Protein AF-A0A660Z9I0-F1 (afdb_monomer)

Sequence (199 aa):
SVSKTKQRVAAELTAILAFSALKNNDKVGLILFTDKIEKFVPPRKGNKHVLRIIREVLSFQPEGNATDIGSALEFMNGAIKKKSIAFLLSDFMDDGFEKILRIVGKKHDLIGLVLDDRRESEIPKMGLIKLSDAETNQERWVDTSSRKVQKALQKRREEMIGKRKSLFITSRLDSIYVRTGENYITPLVNFFRMREKRW

Mean predicted aligned error: 5.28 Å

Radius of gyration: 18.05 Å; Cα contacts (8 Å, |Δi|>4): 258; chains: 1; bounding box: 38×39×50 Å

pLDDT: mean 90.08, std 9.49, range [32.94, 98.44]

Secondary structure (DSSP, 8-state):
--PPPHHHHHHHHHHHHHHHHHHTT--EEEEEESSSEEEEEEEE-SHHHHHHHHHHHHT---S--S--HHHHHHHHHHH--S--EEEEEE----SSTHHHHHHHHHHSEEEEEEEE-HHHHS----SEEEEEPTTT--EEEEETT-HHHHHHHHHHHHHHHHHHHHHHHHTT-EEEEEETTS-SHHHHHHHHHHHHTT-

Foldseek 3Di:
DPFQDLLNVVLVVLLVVLVVCQVVQWWDWDFDDFPHTPDTGDTDGDDVSSVVVSVCSVPDDDPAQHHDPQNSLVVCVVRPPAAEEEEDRDLPPDDDNLVSLLVSVVRYLYEYEHEAEVCLVQVDQPAWDWDADRRPRDIDTDGSVDPVSRVVSNVVVVVVVVVVVCSCVVSVHHYFYDYTPDPSVVSVVVSVVVVVVVD

Solvent-accessible surface area (backbone atoms only — not comparable to full-atom values): 11470 Å² total; per-residue (Å²): 132,86,73,59,48,69,67,56,51,50,41,54,52,52,42,54,53,45,52,54,38,50,76,71,68,37,66,51,60,50,77,42,68,28,60,47,82,75,42,80,44,76,67,42,60,58,70,71,51,47,53,47,54,46,48,55,54,72,67,61,71,80,89,55,57,45,66,32,66,39,62,50,47,50,49,45,57,68,73,50,79,66,74,45,79,42,79,50,78,41,68,73,85,65,80,86,26,67,66,53,51,38,54,46,37,73,62,24,56,38,31,40,37,36,48,43,52,60,68,79,70,55,72,65,71,72,37,78,40,79,45,63,40,80,57,77,67,49,74,44,82,43,52,40,57,39,69,67,50,49,52,50,55,52,51,54,48,54,51,51,54,48,51,52,53,49,49,31,59,78,45,73,37,55,70,44,74,34,48,52,85,55,78,55,60,60,53,52,53,52,50,54,56,56,51,63,73,75,107

Structure (mmCIF, N/CA/C/O backbone):
data_AF-A0A660Z9I0-F1
#
_entry.id   AF-A0A660Z9I0-F1
#
loop_
_atom_site.group_PDB
_atom_site.id
_atom_site.type_symbol
_atom_site.label_atom_id
_atom_site.label_alt_id
_atom_site.label_comp_id
_atom_site.label_asym_id
_atom_site.label_entity_id
_atom_site.label_seq_id
_atom_site.pdbx_PDB_ins_code
_atom_site.Cartn_x
_atom_site.Cartn_y
_atom_site.Cartn_z
_atom_site.occupancy
_atom_site.B_iso_or_equiv
_atom_site.auth_seq_id
_atom_site.auth_comp_id
_atom_site.auth_asym_id
_atom_site.auth_atom_id
_atom_site.pdbx_PDB_model_num
ATOM 1 N N . SER A 1 1 ? 8.856 -24.167 -7.930 1.00 32.94 1 SER A N 1
ATOM 2 C CA . SER A 1 1 ? 8.691 -23.354 -6.709 1.00 32.94 1 SER A CA 1
ATOM 3 C C . SER A 1 1 ? 7.907 -22.101 -7.037 1.00 32.94 1 SER A C 1
ATOM 5 O O . SER A 1 1 ? 8.424 -21.226 -7.718 1.00 32.94 1 SER A O 1
ATOM 7 N N . VAL A 1 2 ? 6.628 -22.055 -6.662 1.00 34.69 2 VAL A N 1
ATOM 8 C C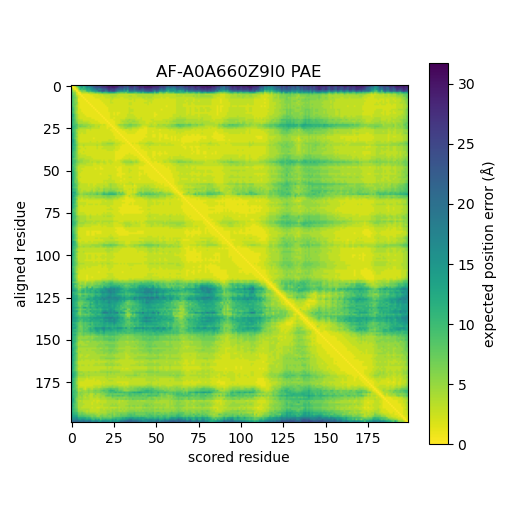A . VAL A 1 2 ? 5.728 -20.947 -7.011 1.00 34.69 2 VAL A CA 1
ATOM 9 C C . VAL A 1 2 ? 6.129 -19.727 -6.183 1.00 34.69 2 VAL A C 1
ATOM 11 O O . VAL A 1 2 ? 5.820 -19.649 -4.996 1.00 34.69 2 VAL A O 1
ATOM 14 N N . SER A 1 3 ? 6.888 -18.817 -6.795 1.00 45.03 3 SER A N 1
ATOM 15 C CA . SER A 1 3 ? 7.200 -17.501 -6.233 1.00 45.03 3 SER A CA 1
ATOM 16 C C . SER A 1 3 ? 5.920 -16.856 -5.692 1.00 45.03 3 SER A C 1
ATOM 18 O O . SER A 1 3 ? 4.921 -16.783 -6.412 1.00 45.03 3 SER A O 1
ATOM 20 N N . LYS A 1 4 ? 5.923 -16.418 -4.425 1.00 58.16 4 LYS A N 1
ATOM 21 C CA . LYS A 1 4 ? 4.766 -15.737 -3.827 1.00 58.16 4 LYS A CA 1
ATOM 22 C C . LYS A 1 4 ? 4.487 -14.458 -4.624 1.00 58.16 4 LYS A C 1
ATOM 24 O O . LYS A 1 4 ? 5.360 -13.602 -4.729 1.00 58.16 4 LYS A O 1
ATOM 29 N N . THR A 1 5 ? 3.286 -14.337 -5.184 1.00 81.69 5 THR A N 1
ATOM 30 C CA . THR A 1 5 ? 2.830 -13.119 -5.870 1.00 81.69 5 THR A CA 1
ATOM 31 C C . THR A 1 5 ? 2.739 -11.950 -4.884 1.00 81.69 5 THR A C 1
ATOM 33 O O . THR A 1 5 ? 2.547 -12.168 -3.682 1.00 81.69 5 THR A O 1
ATOM 36 N N . LYS A 1 6 ? 2.834 -10.704 -5.377 1.00 86.62 6 LYS A N 1
ATOM 37 C CA . LYS A 1 6 ? 2.634 -9.490 -4.560 1.00 86.62 6 LYS A CA 1
ATOM 38 C C . LYS A 1 6 ? 1.327 -9.548 -3.759 1.00 86.62 6 LYS A C 1
ATOM 40 O O . LYS A 1 6 ? 1.339 -9.267 -2.567 1.00 86.62 6 LYS A O 1
ATOM 45 N N . GLN A 1 7 ? 0.244 -10.035 -4.369 1.00 86.50 7 GLN A N 1
ATOM 46 C CA . GLN A 1 7 ? -1.049 -10.258 -3.708 1.00 86.50 7 GLN A CA 1
ATOM 47 C C . GLN A 1 7 ? -0.959 -11.210 -2.507 1.00 86.50 7 GLN A C 1
ATOM 49 O O . GLN A 1 7 ? -1.496 -10.917 -1.442 1.00 86.50 7 GLN A O 1
ATOM 54 N N . ARG A 1 8 ? -0.246 -12.337 -2.637 1.00 87.62 8 ARG A N 1
ATOM 55 C CA . ARG A 1 8 ? -0.084 -13.286 -1.527 1.00 87.62 8 ARG A CA 1
ATOM 56 C C . ARG A 1 8 ? 0.718 -12.679 -0.378 1.00 87.62 8 ARG A C 1
ATOM 58 O O . ARG A 1 8 ? 0.348 -12.863 0.778 1.00 87.62 8 ARG A O 1
ATOM 65 N N . VAL A 1 9 ? 1.789 -11.947 -0.690 1.00 90.62 9 VAL A N 1
ATOM 66 C CA . VAL A 1 9 ? 2.582 -11.246 0.331 1.00 90.62 9 VAL A CA 1
ATOM 67 C C . VAL A 1 9 ? 1.748 -10.155 1.007 1.00 90.62 9 VAL A C 1
ATOM 69 O O . VAL A 1 9 ? 1.767 -10.056 2.231 1.00 90.62 9 VAL A O 1
ATOM 72 N N . ALA A 1 10 ? 0.953 -9.399 0.244 1.00 92.00 10 ALA A N 1
ATOM 73 C CA . ALA A 1 10 ? 0.015 -8.423 0.786 1.00 92.00 10 ALA A CA 1
ATOM 74 C C . ALA A 1 10 ? -0.981 -9.077 1.755 1.00 92.00 10 ALA A C 1
ATOM 76 O O . ALA A 1 10 ? -1.139 -8.599 2.874 1.00 92.00 10 ALA A O 1
ATOM 77 N N . ALA A 1 11 ? -1.576 -10.214 1.379 1.00 91.94 11 ALA A N 1
ATOM 78 C CA . ALA A 1 11 ? -2.510 -10.948 2.229 1.00 91.94 11 ALA A CA 1
ATOM 79 C C . ALA A 1 11 ? -1.879 -11.419 3.548 1.00 91.94 11 ALA A C 1
ATOM 81 O O . ALA A 1 11 ? -2.474 -11.269 4.617 1.00 91.94 11 ALA A O 1
ATOM 82 N N . GLU A 1 12 ? -0.659 -11.953 3.487 1.00 92.12 12 GLU A N 1
ATOM 83 C CA . GLU A 1 12 ? 0.090 -12.388 4.669 1.00 92.12 12 GLU A CA 1
ATOM 84 C C . GLU A 1 12 ? 0.412 -11.200 5.594 1.00 92.12 12 GLU A C 1
ATOM 86 O O . GLU A 1 12 ? 0.207 -11.285 6.806 1.00 92.12 12 GLU A O 1
ATOM 91 N N . LEU A 1 13 ? 0.842 -10.066 5.034 1.00 94.00 13 LEU A N 1
ATOM 92 C CA . LEU A 1 13 ? 1.101 -8.836 5.788 1.00 94.00 13 LEU A CA 1
ATOM 93 C C . LEU A 1 13 ? -0.171 -8.263 6.419 1.00 94.00 13 LEU A C 1
ATOM 95 O O . LEU A 1 13 ? -0.159 -7.914 7.600 1.00 94.00 13 LEU A O 1
ATOM 99 N N . THR A 1 14 ? -1.280 -8.212 5.677 1.00 94.56 14 THR A N 1
ATOM 100 C CA . THR A 1 14 ? -2.576 -7.782 6.211 1.00 94.56 14 THR A CA 1
ATOM 101 C C . THR A 1 14 ? -3.016 -8.672 7.367 1.00 94.56 14 THR A C 1
ATOM 103 O O . THR A 1 14 ? -3.469 -8.152 8.385 1.00 94.56 14 THR A O 1
ATOM 106 N N . ALA A 1 15 ? -2.836 -9.993 7.265 1.00 93.88 15 ALA A N 1
ATOM 107 C CA . ALA A 1 15 ? -3.150 -10.911 8.356 1.00 93.88 15 ALA A CA 1
ATOM 108 C C . ALA A 1 15 ? -2.301 -10.622 9.604 1.00 93.88 15 ALA A C 1
ATOM 110 O O . ALA A 1 15 ? -2.851 -10.513 10.699 1.00 93.88 15 ALA A O 1
ATOM 111 N N . ILE A 1 16 ? -0.987 -10.427 9.450 1.00 93.12 16 ILE A N 1
ATOM 112 C CA . ILE A 1 16 ? -0.086 -10.094 10.567 1.00 93.12 16 ILE A CA 1
ATOM 113 C C . ILE A 1 16 ? -0.521 -8.796 11.257 1.00 93.12 16 ILE A C 1
ATOM 115 O O . ILE A 1 16 ? -0.639 -8.754 12.483 1.00 93.12 16 ILE A O 1
ATOM 119 N N . LEU A 1 17 ? -0.800 -7.748 10.480 1.00 94.25 17 LEU A N 1
ATOM 120 C CA . LEU A 1 17 ? -1.241 -6.456 11.005 1.00 94.25 17 LEU A CA 1
ATOM 121 C C . LEU A 1 17 ? -2.598 -6.563 11.713 1.00 94.25 17 LEU A C 1
ATOM 123 O O . LEU A 1 17 ? -2.765 -6.043 12.817 1.00 94.25 17 LEU A O 1
ATOM 127 N N . ALA A 1 18 ? -3.553 -7.279 11.117 1.00 94.19 18 ALA A N 1
ATOM 128 C CA . ALA A 1 18 ? -4.884 -7.455 11.686 1.00 94.19 18 ALA A CA 1
ATOM 129 C C . ALA A 1 18 ? -4.855 -8.275 12.988 1.00 94.19 18 ALA A C 1
ATOM 131 O O . ALA A 1 18 ? -5.541 -7.918 13.946 1.00 94.19 18 ALA A O 1
ATOM 132 N N . PHE A 1 19 ? -4.038 -9.331 13.063 1.00 92.69 19 PHE A N 1
ATOM 133 C CA . PHE A 1 19 ? -3.847 -10.100 14.297 1.00 92.69 19 PHE A CA 1
ATOM 134 C C . PHE A 1 19 ? -3.096 -9.311 15.376 1.00 92.69 19 PHE A C 1
ATOM 136 O O . PHE A 1 19 ? -3.428 -9.435 16.554 1.00 92.69 19 PHE A O 1
ATOM 143 N N . SER A 1 20 ? -2.130 -8.470 14.998 1.00 91.19 20 SER A N 1
ATOM 144 C CA . SER A 1 20 ? -1.452 -7.570 15.940 1.00 91.19 20 SER A CA 1
ATOM 145 C C . SER A 1 20 ? -2.446 -6.604 16.594 1.00 91.19 20 SER A C 1
ATOM 147 O O . SER A 1 20 ? -2.531 -6.521 17.818 1.00 91.19 20 SER A O 1
ATOM 149 N N . ALA A 1 21 ? -3.293 -5.965 15.783 1.00 91.19 21 ALA A N 1
ATOM 150 C CA . ALA A 1 21 ? -4.361 -5.099 16.273 1.00 91.19 21 ALA A CA 1
ATOM 151 C C . ALA A 1 21 ? -5.388 -5.863 17.134 1.00 91.19 21 ALA A C 1
ATOM 153 O O . ALA A 1 21 ? -5.867 -5.349 18.145 1.00 91.19 21 ALA A O 1
ATOM 154 N N . LEU A 1 22 ? -5.691 -7.120 16.788 1.00 91.56 22 LEU A N 1
ATOM 155 C CA . LEU A 1 22 ? -6.573 -7.970 17.588 1.00 91.56 22 LEU A CA 1
ATOM 156 C C . LEU A 1 22 ? -6.027 -8.222 18.995 1.00 91.56 22 LEU A C 1
ATOM 158 O O . LEU A 1 22 ? -6.792 -8.171 19.957 1.00 91.56 22 LEU A O 1
ATOM 162 N N . LYS A 1 23 ? -4.715 -8.464 19.118 1.00 90.56 23 LYS A N 1
ATOM 163 C CA . LYS A 1 23 ? -4.042 -8.688 20.406 1.00 90.56 23 LYS A CA 1
ATOM 164 C C . LYS A 1 23 ? -4.202 -7.490 21.348 1.00 90.56 23 LYS A C 1
ATOM 166 O O . LYS A 1 23 ? -4.355 -7.684 22.548 1.00 90.56 23 LYS A O 1
ATOM 171 N N . ASN A 1 24 ? -4.246 -6.280 20.791 1.00 88.56 24 ASN A N 1
ATOM 172 C CA . ASN A 1 24 ? -4.478 -5.037 21.530 1.00 88.56 24 ASN A CA 1
ATOM 173 C C . ASN A 1 24 ? -5.968 -4.658 21.641 1.00 88.56 24 ASN A C 1
ATOM 175 O O . ASN A 1 24 ? -6.307 -3.607 22.180 1.00 88.56 24 ASN A O 1
ATOM 179 N N . ASN A 1 25 ? -6.881 -5.511 21.158 1.00 89.56 25 ASN A N 1
ATOM 180 C CA . ASN A 1 25 ? -8.323 -5.263 21.111 1.00 89.56 25 ASN A CA 1
ATOM 181 C C . ASN A 1 25 ? -8.700 -3.960 20.364 1.00 89.56 25 ASN A C 1
ATOM 183 O O . ASN A 1 25 ? -9.657 -3.259 20.731 1.00 89.56 25 ASN A O 1
ATOM 187 N N . ASP A 1 26 ? -7.954 -3.646 19.304 1.00 93.75 26 ASP A N 1
ATOM 188 C CA . ASP A 1 26 ? -8.172 -2.487 18.441 1.00 93.75 26 ASP A CA 1
ATOM 189 C C . ASP A 1 26 ? -9.272 -2.732 17.400 1.00 93.75 26 ASP A C 1
ATOM 191 O O . ASP A 1 26 ? -9.660 -3.861 17.084 1.00 93.75 26 ASP A O 1
ATOM 195 N N . LYS A 1 27 ? -9.814 -1.636 16.852 1.00 95.81 27 LYS A N 1
ATOM 196 C CA . LYS A 1 27 ? -10.720 -1.705 15.698 1.00 95.81 27 LYS A CA 1
ATOM 197 C C . LYS A 1 27 ? -9.897 -1.852 14.423 1.00 95.81 27 LYS A C 1
ATOM 199 O O . LYS A 1 27 ? -9.032 -1.022 14.166 1.00 95.81 27 LYS A O 1
ATOM 204 N N . VAL A 1 28 ? -10.241 -2.828 13.589 1.00 96.75 28 VAL A N 1
ATOM 205 C CA . VAL A 1 28 ? -9.568 -3.074 12.305 1.00 96.75 28 VAL A CA 1
ATOM 206 C C . VAL A 1 28 ? -10.569 -2.922 11.170 1.00 96.75 28 VAL A C 1
ATOM 208 O O . VAL A 1 28 ? -11.695 -3.412 11.268 1.00 96.75 28 VAL A O 1
ATOM 211 N N . GLY A 1 29 ? -10.179 -2.217 10.112 1.00 96.88 29 GLY A N 1
ATOM 212 C CA . GLY A 1 29 ? -10.932 -2.091 8.864 1.00 96.88 29 GLY A CA 1
ATOM 213 C C . GLY A 1 29 ? -10.059 -2.454 7.664 1.00 96.88 29 GLY A C 1
ATOM 214 O O . GLY A 1 29 ? -8.861 -2.680 7.820 1.00 96.88 29 GLY A O 1
ATOM 215 N N . LEU A 1 30 ? -10.664 -2.507 6.481 1.00 97.69 30 LEU A N 1
ATOM 216 C CA . LEU A 1 30 ? -9.995 -2.836 5.222 1.00 97.69 30 LEU A CA 1
ATOM 217 C C . LEU A 1 30 ? -10.596 -2.005 4.086 1.00 97.69 30 LEU A C 1
ATOM 219 O O . LEU A 1 30 ? -11.817 -1.867 4.009 1.00 97.69 30 LEU A O 1
ATOM 223 N N . ILE A 1 31 ? -9.741 -1.498 3.203 1.00 98.06 31 ILE A N 1
ATOM 224 C CA . ILE A 1 31 ? -10.122 -0.964 1.893 1.00 98.06 31 ILE A CA 1
ATOM 225 C C . ILE A 1 31 ? -9.325 -1.762 0.861 1.00 98.06 31 ILE A C 1
ATOM 227 O O . ILE A 1 31 ? -8.103 -1.835 0.969 1.00 98.06 31 ILE A O 1
ATOM 231 N N . LEU A 1 32 ? -10.018 -2.384 -0.090 1.00 97.31 32 LEU A N 1
ATOM 232 C CA . LEU A 1 32 ? -9.423 -2.988 -1.282 1.00 97.31 32 LEU A CA 1
ATOM 233 C C . LEU A 1 32 ? -9.727 -2.077 -2.465 1.00 97.31 32 LEU A C 1
ATOM 235 O O . LEU A 1 32 ? -10.841 -1.551 -2.556 1.00 97.31 32 LEU A O 1
ATOM 239 N N . PHE A 1 33 ? -8.745 -1.881 -3.337 1.00 97.00 33 PHE A N 1
ATOM 240 C CA . PHE A 1 33 ? -8.859 -0.962 -4.459 1.00 97.00 33 PHE A CA 1
ATOM 241 C C . PHE A 1 33 ? -8.027 -1.420 -5.660 1.00 97.00 33 PHE A C 1
ATOM 243 O O . PHE A 1 33 ? -7.065 -2.176 -5.509 1.00 97.00 33 PHE A O 1
ATOM 250 N N . THR A 1 34 ? -8.442 -0.931 -6.820 1.00 95.19 34 THR A N 1
ATOM 251 C CA . THR A 1 34 ? -7.800 -0.992 -8.141 1.00 95.19 34 THR A CA 1
ATOM 252 C C . THR A 1 34 ? -7.822 0.441 -8.687 1.00 95.19 34 THR A C 1
ATOM 254 O O . THR A 1 34 ? -7.377 1.348 -7.988 1.00 95.19 34 THR A O 1
ATOM 257 N N . ASP A 1 35 ? -8.419 0.689 -9.848 1.00 94.12 35 ASP A N 1
ATOM 258 C CA . ASP A 1 35 ? -8.865 1.998 -10.332 1.00 94.12 35 ASP A CA 1
ATOM 259 C C . ASP A 1 35 ? -10.185 2.455 -9.682 1.00 94.12 35 ASP A C 1
ATOM 261 O O . ASP A 1 35 ? -10.659 3.569 -9.894 1.00 94.12 35 ASP A O 1
ATOM 265 N N . LYS A 1 36 ? -10.782 1.602 -8.842 1.00 95.44 36 LYS A N 1
ATOM 266 C CA . LYS A 1 36 ? -11.983 1.895 -8.051 1.00 95.44 36 LYS A CA 1
ATOM 267 C C . LYS A 1 36 ? -11.895 1.307 -6.645 1.00 95.44 36 LYS A C 1
ATOM 269 O O . LYS A 1 36 ? -11.026 0.494 -6.333 1.00 95.44 36 LYS A O 1
ATOM 274 N N . ILE A 1 37 ? -12.842 1.679 -5.782 1.00 97.69 37 ILE A N 1
ATOM 275 C CA . ILE A 1 37 ? -13.038 0.993 -4.499 1.00 97.69 37 ILE A CA 1
ATOM 276 C C . ILE A 1 37 ? -13.728 -0.345 -4.746 1.00 97.69 37 ILE A C 1
ATOM 278 O O . ILE A 1 37 ? -14.916 -0.396 -5.049 1.00 97.69 37 ILE A O 1
ATOM 282 N N . GLU A 1 38 ? -12.979 -1.421 -4.553 1.00 96.94 38 GLU A N 1
ATOM 283 C CA . GLU A 1 38 ? -13.444 -2.795 -4.752 1.00 96.94 38 GLU A CA 1
ATOM 284 C C . GLU A 1 38 ? -14.191 -3.307 -3.520 1.00 96.94 38 GLU A C 1
ATOM 286 O O . GLU A 1 38 ? -15.212 -3.992 -3.593 1.00 96.94 38 GLU A O 1
ATOM 291 N N . LYS A 1 39 ? -13.684 -2.960 -2.333 1.00 96.88 39 LYS A N 1
ATOM 292 C CA . LYS A 1 39 ? -14.300 -3.375 -1.076 1.00 96.88 39 LYS A CA 1
ATOM 293 C C . LYS A 1 39 ? -13.993 -2.408 0.044 1.00 96.88 39 LYS A C 1
ATOM 295 O O . LYS A 1 39 ? -12.855 -1.987 0.228 1.00 96.88 39 LYS A O 1
ATOM 300 N N . PHE A 1 40 ? -14.993 -2.174 0.886 1.00 97.88 40 PHE A N 1
ATOM 301 C CA . PHE A 1 40 ? -14.812 -1.504 2.163 1.00 97.88 40 PHE A CA 1
ATOM 302 C C . PHE A 1 40 ? -15.372 -2.343 3.313 1.00 97.88 40 PHE A C 1
ATOM 304 O O . PHE A 1 40 ? -16.549 -2.708 3.336 1.00 97.88 40 PHE A O 1
ATOM 311 N N . VAL A 1 41 ? -14.520 -2.625 4.298 1.00 97.38 41 VAL A N 1
ATOM 312 C CA . VAL A 1 41 ? -14.896 -3.236 5.572 1.00 97.38 41 VAL A CA 1
ATOM 313 C C . VAL A 1 41 ? -14.651 -2.208 6.680 1.00 97.38 41 VAL A C 1
ATOM 315 O O . VAL A 1 41 ? -13.494 -1.892 6.978 1.00 97.38 41 VAL A O 1
ATOM 318 N N . PRO A 1 42 ? -15.705 -1.674 7.322 1.00 96.69 42 PRO A N 1
ATOM 319 C CA . PRO A 1 42 ? -15.550 -0.619 8.314 1.00 96.69 42 PRO A CA 1
ATOM 320 C C . PRO A 1 42 ? -14.838 -1.116 9.586 1.00 96.69 42 PRO A C 1
ATOM 322 O O . PRO A 1 42 ? -14.975 -2.293 9.945 1.00 96.69 42 PRO A O 1
ATOM 325 N N . PRO A 1 43 ? -14.137 -0.231 10.325 1.00 96.88 43 PRO A N 1
ATOM 326 C CA . PRO A 1 43 ? -13.406 -0.618 11.528 1.00 96.88 43 PRO A CA 1
ATOM 327 C C . PRO A 1 43 ? -14.300 -1.175 12.644 1.00 96.88 43 PRO A C 1
ATOM 329 O O . PRO A 1 43 ? -15.143 -0.459 13.196 1.00 96.88 43 PRO A O 1
ATOM 332 N N . ARG A 1 44 ? -14.087 -2.435 13.038 1.00 96.31 44 ARG A N 1
ATOM 333 C CA . ARG A 1 44 ? -14.770 -3.083 14.176 1.00 96.31 44 ARG A CA 1
ATOM 334 C C . ARG A 1 44 ? -13.797 -3.951 14.977 1.00 96.31 44 ARG A C 1
ATOM 336 O O . ARG A 1 44 ? -12.687 -4.221 14.528 1.00 96.31 44 ARG A O 1
ATOM 343 N N . LYS A 1 45 ? -14.209 -4.335 16.188 1.00 95.00 45 LYS A N 1
ATOM 344 C CA . LYS A 1 45 ? -13.433 -5.193 17.097 1.00 95.00 45 LYS A CA 1
ATOM 345 C C . LYS A 1 45 ? -13.820 -6.667 16.948 1.00 95.00 45 LYS A C 1
ATOM 347 O O . LYS A 1 45 ? -14.915 -6.981 16.479 1.00 95.00 45 LYS A O 1
ATOM 352 N N . GLY A 1 46 ? -12.954 -7.539 17.457 1.00 94.19 46 GLY A N 1
ATOM 353 C CA . GLY A 1 46 ? -13.257 -8.940 17.743 1.00 94.19 46 GLY A CA 1
ATOM 354 C C . GLY A 1 46 ? -12.751 -9.937 16.700 1.00 94.19 46 GLY A C 1
ATOM 355 O O . GLY A 1 46 ? -12.628 -9.635 15.513 1.00 94.19 46 GLY A O 1
ATOM 356 N N . ASN A 1 47 ? -12.509 -11.167 17.161 1.00 94.88 47 ASN A N 1
ATOM 357 C CA . ASN A 1 47 ? -11.880 -12.237 16.376 1.00 94.88 47 ASN A CA 1
ATOM 358 C C . ASN A 1 47 ? -12.636 -12.531 15.074 1.00 94.88 47 ASN A C 1
ATOM 360 O O . ASN A 1 47 ? -12.030 -12.631 14.011 1.00 94.88 47 ASN A O 1
ATOM 364 N N . LYS A 1 48 ? -13.975 -12.610 15.138 1.00 95.56 48 LYS A N 1
ATOM 365 C CA . LYS A 1 48 ? -14.825 -12.866 13.960 1.00 95.56 48 LYS A CA 1
ATOM 366 C C . LYS A 1 48 ? -14.645 -11.798 12.877 1.00 95.56 48 LYS A C 1
ATOM 368 O O . LYS A 1 48 ? -14.661 -12.120 11.693 1.00 95.56 48 LYS A O 1
ATOM 373 N N . HIS A 1 49 ? -14.460 -10.538 13.274 1.00 96.38 49 HIS A N 1
ATOM 374 C CA . HIS A 1 49 ? -14.267 -9.430 12.338 1.00 96.38 49 HIS A CA 1
ATOM 375 C C . HIS A 1 49 ? -12.896 -9.492 11.661 1.00 96.38 49 HIS A C 1
ATOM 377 O O . HIS A 1 49 ? -12.800 -9.329 10.449 1.00 96.38 49 HIS A O 1
ATOM 383 N N . VAL A 1 50 ? -11.846 -9.810 12.419 1.00 95.75 50 VAL A N 1
ATOM 384 C CA . VAL A 1 50 ? -10.493 -9.983 11.867 1.00 95.75 50 VAL A CA 1
ATOM 385 C C . VAL A 1 50 ? -10.423 -11.168 10.905 1.00 95.75 50 VAL A C 1
ATOM 387 O O . VAL A 1 50 ? -9.898 -11.029 9.803 1.00 95.75 50 VAL A O 1
ATOM 390 N N . LEU A 1 51 ? -11.029 -12.306 11.254 1.00 94.62 51 LEU A N 1
ATOM 391 C CA . LEU A 1 51 ? -11.112 -13.458 10.348 1.00 94.62 51 LEU A CA 1
ATOM 392 C C . LEU A 1 51 ? -11.896 -13.137 9.069 1.00 94.62 51 LEU A C 1
ATOM 394 O O . LEU A 1 51 ? -11.524 -13.606 7.994 1.00 94.62 51 LEU A O 1
ATOM 398 N N . ARG A 1 52 ? -12.945 -12.306 9.160 1.00 95.06 52 ARG A N 1
ATOM 399 C CA . ARG A 1 52 ? -13.654 -11.804 7.976 1.00 95.06 52 ARG A CA 1
ATOM 400 C C . ARG A 1 52 ? -12.724 -10.991 7.078 1.00 95.06 52 ARG A C 1
ATOM 402 O O . ARG A 1 52 ? -12.701 -11.254 5.885 1.00 95.06 52 ARG A O 1
ATOM 409 N N . ILE A 1 53 ? -11.959 -10.048 7.629 1.00 96.00 53 ILE A N 1
ATOM 410 C CA . ILE A 1 53 ? -10.994 -9.243 6.858 1.00 96.00 53 ILE A CA 1
ATOM 411 C C . ILE A 1 53 ? -10.010 -10.148 6.115 1.00 96.00 53 ILE A C 1
ATOM 413 O O . ILE A 1 53 ? -9.830 -9.992 4.913 1.00 96.00 53 ILE A O 1
ATOM 417 N N . ILE A 1 54 ? -9.423 -11.128 6.806 1.00 94.19 54 ILE A N 1
ATOM 418 C CA . ILE A 1 54 ? -8.466 -12.062 6.200 1.00 94.19 54 ILE A CA 1
ATOM 419 C C . ILE A 1 54 ? -9.116 -12.848 5.059 1.00 94.19 54 ILE A C 1
ATOM 421 O O . ILE A 1 54 ? -8.517 -12.983 3.995 1.00 94.19 54 ILE A O 1
ATOM 425 N N . ARG A 1 55 ? -10.351 -13.332 5.253 1.00 93.75 55 ARG A N 1
ATOM 426 C CA . ARG A 1 55 ? -11.097 -14.021 4.194 1.00 93.75 55 ARG A CA 1
ATOM 427 C C . ARG A 1 55 ? -11.283 -13.122 2.973 1.00 93.75 55 ARG A C 1
ATOM 429 O O . ARG A 1 55 ? -10.983 -13.579 1.881 1.00 93.75 55 ARG A O 1
ATOM 436 N N . GLU A 1 56 ? -11.735 -11.882 3.161 1.00 94.88 56 GLU A N 1
ATOM 437 C CA . GLU A 1 56 ? -11.989 -10.946 2.054 1.00 94.88 56 GLU A CA 1
ATOM 438 C C . GLU A 1 56 ? -10.712 -10.683 1.243 1.00 94.88 56 GLU A C 1
ATOM 440 O O . GLU A 1 56 ? -10.780 -10.657 0.023 1.00 94.88 56 GLU A O 1
ATOM 445 N N . VAL A 1 57 ? -9.547 -10.565 1.893 1.00 93.44 57 VAL A N 1
ATOM 446 C CA . VAL A 1 57 ? -8.261 -10.385 1.194 1.00 93.44 57 VAL A CA 1
ATOM 447 C C . VAL A 1 57 ? -7.833 -11.653 0.450 1.00 93.44 57 VAL A C 1
ATOM 449 O O . VAL A 1 57 ? -7.372 -11.572 -0.683 1.00 93.44 57 VAL A O 1
ATOM 452 N N . LEU A 1 58 ? -7.977 -12.831 1.067 1.00 91.12 58 LEU A N 1
ATOM 453 C CA . LEU A 1 58 ? -7.569 -14.102 0.454 1.00 91.12 58 LEU A CA 1
ATOM 454 C C . LEU A 1 58 ? -8.461 -14.518 -0.720 1.00 91.12 58 LEU A C 1
ATOM 456 O O . LEU A 1 58 ? -7.979 -15.178 -1.637 1.00 91.12 58 LEU A O 1
ATOM 460 N N . SER A 1 59 ? -9.748 -14.168 -0.683 1.00 91.12 59 SER A N 1
ATOM 461 C CA . SER A 1 59 ? -10.701 -14.455 -1.759 1.00 91.12 59 SER A CA 1
ATOM 462 C C . SER A 1 59 ? -10.850 -13.307 -2.754 1.00 91.12 59 SER A C 1
ATOM 464 O O . SER A 1 59 ? -11.711 -13.388 -3.627 1.00 91.12 59 SER A O 1
ATOM 466 N N . PHE A 1 60 ? -10.083 -12.225 -2.601 1.00 91.81 60 PHE A N 1
ATOM 467 C CA . PHE A 1 60 ? -10.214 -11.058 -3.458 1.00 91.81 60 PHE A CA 1
ATOM 468 C C . PHE A 1 60 ? -9.830 -11.403 -4.897 1.00 91.81 60 PHE A C 1
ATOM 470 O O . PHE A 1 60 ? -8.746 -11.924 -5.158 1.00 91.81 60 PHE A O 1
ATOM 477 N N . GLN A 1 61 ? -10.736 -11.091 -5.816 1.00 89.88 61 GLN A N 1
ATOM 478 C CA . GLN A 1 61 ? -10.491 -11.080 -7.248 1.00 89.88 61 GLN A CA 1
ATOM 479 C C . GLN A 1 61 ? -10.813 -9.663 -7.724 1.00 89.88 61 GLN A C 1
ATOM 481 O O . GLN A 1 61 ? -11.929 -9.207 -7.464 1.00 89.88 61 GLN A O 1
ATOM 486 N N . PRO A 1 62 ? -9.850 -8.948 -8.324 1.00 89.69 62 PRO A N 1
ATOM 487 C CA . PRO A 1 62 ? -10.080 -7.586 -8.780 1.00 89.69 62 PRO A CA 1
ATOM 488 C C . PRO A 1 62 ? -11.084 -7.571 -9.936 1.00 89.69 62 PRO A C 1
ATOM 490 O O . PRO A 1 62 ? -11.020 -8.419 -10.827 1.00 89.69 62 PRO A O 1
ATOM 493 N N . GLU A 1 63 ? -12.012 -6.615 -9.908 1.00 90.44 63 GLU A N 1
ATOM 494 C CA . GLU A 1 63 ? -12.895 -6.332 -11.043 1.00 90.44 63 GLU A CA 1
ATOM 495 C C . GLU A 1 63 ? -12.271 -5.279 -11.965 1.00 90.44 63 GLU A C 1
ATOM 497 O O . GLU A 1 63 ? -12.468 -5.326 -13.178 1.00 90.44 63 GLU A O 1
ATOM 502 N N . GLY A 1 64 ? -11.541 -4.325 -11.380 1.00 87.94 64 GLY A N 1
ATOM 503 C CA . GLY A 1 64 ? -10.721 -3.350 -12.087 1.00 87.94 64 GLY A CA 1
ATOM 504 C C . GLY A 1 64 ? -9.384 -3.933 -12.539 1.00 87.94 64 GLY A C 1
ATOM 505 O O . GLY A 1 64 ? -8.887 -4.918 -11.986 1.00 87.94 64 GLY A O 1
ATOM 506 N N . ASN A 1 65 ? -8.792 -3.325 -13.560 1.00 85.19 65 ASN A N 1
ATOM 507 C CA . ASN A 1 65 ? -7.523 -3.756 -14.147 1.00 85.19 65 ASN A CA 1
ATOM 508 C C . ASN A 1 65 ? -6.422 -2.693 -14.067 1.00 85.19 65 ASN A C 1
ATOM 510 O O . ASN A 1 65 ? -5.299 -2.989 -14.454 1.00 85.19 65 ASN A O 1
ATOM 514 N N . ALA A 1 66 ? -6.720 -1.499 -13.559 1.00 89.94 66 ALA A N 1
ATOM 515 C CA . ALA A 1 66 ? -5.749 -0.425 -13.380 1.00 89.94 66 ALA A CA 1
ATOM 516 C C . ALA A 1 66 ? -5.586 -0.067 -11.892 1.00 89.94 66 ALA A C 1
ATOM 518 O O . ALA A 1 66 ? -6.122 -0.744 -11.006 1.00 89.94 66 ALA A O 1
ATOM 519 N N . THR A 1 67 ? -4.810 0.979 -11.617 1.00 93.12 67 THR A N 1
ATOM 520 C CA . THR A 1 67 ? -4.479 1.421 -10.260 1.00 93.12 67 THR A CA 1
ATOM 521 C C . THR A 1 67 ? -4.813 2.900 -10.082 1.00 93.12 67 THR A C 1
ATOM 523 O O . THR A 1 67 ? -4.376 3.724 -10.874 1.00 93.12 67 THR A O 1
ATOM 526 N N . ASP A 1 68 ? -5.551 3.243 -9.023 1.00 96.19 68 ASP A N 1
ATOM 527 C CA . ASP A 1 68 ? -5.782 4.626 -8.591 1.00 96.19 68 ASP A CA 1
ATOM 528 C C . ASP A 1 68 ? -5.662 4.733 -7.059 1.00 96.19 68 ASP A C 1
ATOM 530 O O . ASP A 1 68 ? -6.616 4.588 -6.280 1.00 96.19 68 ASP A O 1
ATOM 534 N N . ILE A 1 69 ? -4.435 4.993 -6.608 1.00 97.88 69 ILE A N 1
ATOM 535 C CA . ILE A 1 69 ? -4.105 5.223 -5.198 1.00 97.88 69 ILE A CA 1
ATOM 536 C C . ILE A 1 69 ? -4.762 6.519 -4.710 1.00 97.88 69 ILE A C 1
ATOM 538 O O . ILE A 1 69 ? -5.133 6.623 -3.534 1.00 97.88 69 ILE A O 1
ATOM 542 N N . GLY A 1 70 ? -4.908 7.508 -5.593 1.00 98.00 70 GLY A N 1
ATOM 543 C CA . GLY A 1 70 ? -5.515 8.797 -5.288 1.00 98.00 70 GLY A CA 1
ATOM 544 C C . GLY A 1 70 ? -6.944 8.629 -4.781 1.00 98.00 70 GLY A C 1
ATOM 545 O O . GLY A 1 70 ? -7.239 8.977 -3.632 1.00 98.00 70 GLY A O 1
ATOM 546 N N . SER A 1 71 ? -7.792 8.002 -5.592 1.00 97.31 71 SER A N 1
ATOM 547 C CA . SER A 1 71 ? -9.191 7.701 -5.279 1.00 97.31 71 SER A CA 1
ATOM 548 C C . SER A 1 71 ? -9.336 6.852 -4.014 1.00 97.31 71 SER A C 1
ATOM 550 O O . SER A 1 71 ? -10.205 7.114 -3.174 1.00 97.31 71 SER A O 1
ATOM 552 N N . ALA A 1 72 ? -8.445 5.876 -3.802 1.00 98.25 72 ALA A N 1
ATOM 553 C CA . ALA A 1 72 ? -8.432 5.068 -2.582 1.00 98.25 72 ALA A CA 1
ATOM 554 C C . ALA A 1 72 ? -8.179 5.904 -1.315 1.00 98.25 72 ALA A C 1
ATOM 556 O O . ALA A 1 72 ? -8.857 5.741 -0.290 1.00 98.25 72 ALA A O 1
ATOM 557 N N . LEU A 1 73 ? -7.223 6.832 -1.380 1.00 98.31 73 LEU A N 1
ATOM 558 C CA . LEU A 1 73 ? -6.894 7.737 -0.280 1.00 98.31 73 LEU A CA 1
ATOM 559 C C . LEU A 1 73 ? -7.978 8.797 -0.048 1.00 98.31 73 LEU A C 1
ATOM 561 O O . LEU A 1 73 ? -8.262 9.133 1.106 1.00 98.31 73 LEU A O 1
ATOM 565 N N . GLU A 1 74 ? -8.619 9.297 -1.105 1.00 98.19 74 GLU A N 1
ATOM 566 C CA . GLU A 1 74 ? -9.759 10.214 -1.002 1.00 98.19 74 GLU A CA 1
ATOM 567 C C . GLU A 1 74 ? -10.947 9.546 -0.309 1.00 98.19 74 GLU A C 1
ATOM 569 O O . GLU A 1 74 ? -11.489 10.087 0.665 1.00 98.19 74 GLU A O 1
ATOM 574 N N . PHE A 1 75 ? -11.283 8.324 -0.730 1.00 98.44 75 PHE A N 1
ATOM 575 C CA . PHE A 1 75 ? -12.310 7.517 -0.086 1.00 98.44 75 PHE A CA 1
ATOM 576 C C . PHE A 1 75 ? -11.989 7.281 1.392 1.00 98.44 75 PHE A C 1
ATOM 578 O O . PHE A 1 75 ? -12.839 7.520 2.254 1.00 98.44 75 PHE A O 1
ATOM 585 N N . MET A 1 76 ? -10.755 6.874 1.719 1.00 98.00 76 MET A N 1
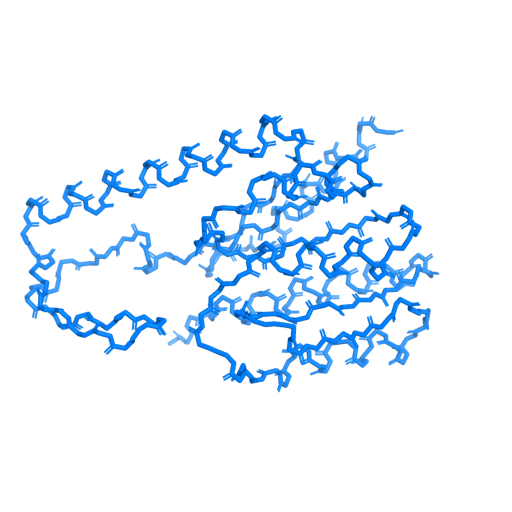ATOM 586 C CA . MET A 1 76 ? -10.333 6.681 3.108 1.00 98.00 76 MET A CA 1
ATOM 587 C C . MET A 1 76 ? -10.489 7.971 3.924 1.00 98.00 76 MET A C 1
ATOM 589 O O . MET A 1 76 ? -11.010 7.934 5.042 1.00 98.00 76 MET A O 1
ATOM 593 N N . ASN A 1 77 ? -10.068 9.115 3.382 1.00 97.06 77 ASN A N 1
ATOM 594 C CA . ASN A 1 77 ? -10.168 10.403 4.063 1.00 97.06 77 ASN A CA 1
ATOM 595 C C . ASN A 1 77 ? -11.631 10.785 4.362 1.00 97.06 77 ASN A C 1
ATOM 597 O O . ASN A 1 77 ? -11.934 11.348 5.424 1.00 97.06 77 ASN A O 1
ATOM 601 N N . GLY A 1 78 ? -12.538 10.442 3.444 1.00 97.00 78 GLY A N 1
ATOM 602 C CA . GLY A 1 78 ? -13.981 10.590 3.589 1.00 97.00 78 GLY A CA 1
ATOM 603 C C . GLY A 1 78 ? -14.580 9.631 4.619 1.00 97.00 78 GLY A C 1
ATOM 604 O O . GLY A 1 78 ? -15.286 10.078 5.523 1.00 97.00 78 GLY A O 1
ATOM 605 N N . ALA A 1 79 ? -14.279 8.339 4.527 1.00 97.00 79 ALA A N 1
ATOM 606 C CA . ALA A 1 79 ? -14.896 7.293 5.340 1.00 97.00 79 ALA A CA 1
ATOM 607 C C . ALA A 1 79 ? -14.348 7.237 6.778 1.00 97.00 79 ALA A C 1
ATOM 609 O O . ALA A 1 79 ? -15.095 7.007 7.732 1.00 97.00 79 ALA A O 1
ATOM 610 N N . ILE A 1 80 ? -13.046 7.469 6.964 1.00 97.00 80 ILE A N 1
ATOM 611 C CA . ILE A 1 80 ? -12.370 7.348 8.259 1.00 97.00 80 ILE A CA 1
ATOM 612 C C . ILE A 1 80 ? -12.177 8.737 8.869 1.00 97.00 80 ILE A C 1
ATOM 614 O O . ILE A 1 80 ? -11.232 9.465 8.571 1.00 97.00 80 ILE A O 1
ATOM 618 N N . LYS A 1 81 ? -13.103 9.135 9.748 1.00 93.81 81 LYS A N 1
ATOM 619 C CA . LYS A 1 81 ? -13.078 10.469 10.379 1.00 93.81 81 LYS A CA 1
ATOM 620 C C . LYS A 1 81 ? -12.118 10.575 11.564 1.00 93.81 81 LYS A C 1
ATOM 622 O O . LYS A 1 81 ? -11.515 11.623 11.763 1.00 93.81 81 LYS A O 1
ATOM 627 N N . LYS A 1 82 ? -11.974 9.504 12.349 1.00 95.12 82 LYS A N 1
ATOM 628 C CA . LYS A 1 82 ? -11.089 9.485 13.524 1.00 95.12 82 LYS A CA 1
ATOM 629 C C . LYS A 1 82 ? -9.644 9.225 13.102 1.00 95.12 82 LYS A C 1
ATOM 631 O O . LYS A 1 82 ? -9.411 8.454 12.173 1.00 95.12 82 LYS A O 1
ATOM 636 N N . LYS A 1 83 ? -8.689 9.834 13.809 1.00 95.94 83 LYS A N 1
ATOM 637 C CA . LYS A 1 83 ? -7.261 9.540 13.638 1.00 95.94 83 LYS A CA 1
ATOM 638 C C . LYS A 1 83 ? -7.018 8.046 13.866 1.00 95.94 83 LYS A C 1
ATOM 640 O O . LYS A 1 83 ? -7.565 7.460 14.799 1.00 95.94 83 LYS A O 1
ATOM 645 N N . SER A 1 84 ? -6.227 7.443 12.990 1.00 96.06 84 SER A N 1
ATOM 646 C CA . SER A 1 84 ? -5.935 6.010 12.982 1.00 96.06 84 SER A CA 1
ATOM 647 C C . SER A 1 84 ? -4.530 5.771 12.447 1.00 96.06 84 SER A C 1
ATOM 649 O O . SER A 1 84 ? -3.995 6.623 11.736 1.00 96.06 84 SER A O 1
ATOM 651 N N . ILE A 1 85 ? -3.968 4.605 12.752 1.00 95.69 85 ILE A N 1
ATOM 652 C CA . ILE A 1 85 ? -2.812 4.071 12.030 1.00 95.69 85 ILE A CA 1
ATOM 653 C C . ILE A 1 85 ? -3.343 3.407 10.760 1.00 95.69 85 ILE A C 1
ATOM 655 O O . ILE A 1 85 ? -4.324 2.663 10.820 1.00 95.69 85 ILE A O 1
ATOM 659 N N . ALA A 1 86 ? -2.745 3.711 9.614 1.00 97.31 86 ALA A N 1
ATOM 660 C CA . ALA A 1 86 ? -3.161 3.177 8.325 1.00 97.31 86 ALA A CA 1
ATOM 661 C C . ALA A 1 86 ? -1.954 2.660 7.553 1.00 97.31 86 ALA A C 1
ATOM 663 O O . ALA A 1 86 ? -0.955 3.357 7.420 1.00 97.31 86 ALA A O 1
ATOM 664 N N . PHE A 1 87 ? -2.061 1.446 7.024 1.00 97.81 87 PHE A N 1
ATOM 665 C CA . PHE A 1 87 ? -1.027 0.841 6.196 1.00 97.81 87 PHE A CA 1
ATOM 666 C C . PHE A 1 87 ? -1.514 0.825 4.749 1.00 97.81 87 PHE A C 1
ATOM 668 O O . PHE A 1 87 ? -2.523 0.187 4.452 1.00 97.81 87 PHE A O 1
ATOM 675 N N . LEU A 1 88 ? -0.808 1.530 3.864 1.00 97.88 88 LEU A N 1
ATOM 676 C CA . LEU A 1 88 ? -1.062 1.510 2.425 1.00 97.88 88 LEU A CA 1
ATOM 677 C C . LEU A 1 88 ? -0.115 0.500 1.778 1.00 97.88 88 LEU A C 1
ATOM 679 O O . LEU A 1 88 ? 1.086 0.750 1.697 1.00 97.88 88 LEU A O 1
ATOM 683 N N . LEU A 1 89 ? -0.655 -0.645 1.364 1.00 96.94 89 LEU A N 1
ATOM 684 C CA . LEU A 1 89 ? 0.092 -1.716 0.708 1.00 96.94 89 LEU A CA 1
ATOM 685 C C . LEU A 1 89 ? -0.025 -1.539 -0.806 1.00 96.94 89 LEU A C 1
ATOM 687 O O . LEU A 1 89 ? -1.125 -1.620 -1.342 1.00 96.94 89 LEU A O 1
ATOM 691 N N . SER A 1 90 ? 1.093 -1.290 -1.482 1.00 95.06 90 SER A N 1
ATOM 692 C CA . SER A 1 90 ? 1.146 -1.106 -2.937 1.00 95.06 90 SER A CA 1
ATOM 693 C C . SER A 1 90 ? 2.596 -1.221 -3.423 1.00 95.06 90 SER A C 1
ATOM 695 O O . SER A 1 90 ? 3.535 -1.103 -2.635 1.00 95.06 90 SER A O 1
ATOM 697 N N . ASP A 1 91 ? 2.809 -1.441 -4.714 1.00 92.12 91 ASP A N 1
ATOM 698 C CA . ASP A 1 91 ? 4.100 -1.185 -5.365 1.00 92.12 91 ASP A CA 1
ATOM 699 C C . ASP A 1 91 ? 4.305 0.309 -5.697 1.00 92.12 91 ASP A C 1
ATOM 701 O O . ASP A 1 91 ? 5.428 0.725 -5.995 1.00 92.12 91 ASP A O 1
ATOM 705 N N . PHE A 1 92 ? 3.267 1.137 -5.522 1.00 94.12 92 PHE A N 1
ATOM 706 C CA . PHE A 1 92 ? 3.241 2.581 -5.765 1.00 94.12 92 PHE A CA 1
ATOM 707 C C . PHE A 1 92 ? 3.553 2.946 -7.223 1.00 94.12 92 PHE A C 1
ATOM 709 O O . PHE A 1 92 ? 4.207 3.960 -7.479 1.00 94.12 92 PHE A O 1
ATOM 716 N N . MET A 1 93 ? 3.120 2.104 -8.163 1.00 89.81 93 MET A N 1
ATOM 717 C CA . MET A 1 93 ? 3.183 2.376 -9.599 1.00 89.81 93 MET A CA 1
ATOM 718 C C . MET A 1 93 ? 1.926 3.124 -10.054 1.00 89.81 93 MET A C 1
ATOM 720 O O . MET A 1 93 ? 1.084 2.574 -10.743 1.00 89.81 93 MET A O 1
ATOM 724 N N . ASP A 1 94 ? 1.808 4.376 -9.625 1.00 92.62 94 ASP A N 1
ATOM 725 C CA . ASP A 1 94 ? 0.710 5.286 -9.963 1.00 92.62 94 ASP A CA 1
ATOM 726 C C . ASP A 1 94 ? 1.247 6.735 -9.937 1.00 92.62 94 ASP A C 1
ATOM 728 O O . ASP A 1 94 ? 2.354 6.983 -9.442 1.00 92.62 94 ASP A O 1
ATOM 732 N N . ASP A 1 95 ? 0.494 7.699 -10.452 1.00 90.69 95 ASP A N 1
ATOM 733 C CA . ASP A 1 95 ? 0.853 9.118 -10.485 1.00 90.69 95 ASP A CA 1
ATOM 734 C C . ASP A 1 95 ? -0.310 9.996 -9.983 1.00 90.69 95 ASP A C 1
ATOM 736 O O . ASP A 1 95 ? -1.470 9.607 -9.975 1.00 90.69 95 ASP A O 1
ATOM 740 N N . GLY A 1 96 ? -0.021 11.218 -9.525 1.00 93.38 96 GLY A N 1
ATOM 741 C CA . GLY A 1 96 ? -1.055 12.196 -9.148 1.00 93.38 96 GLY A CA 1
ATOM 742 C C . GLY A 1 96 ? -1.628 12.043 -7.731 1.00 93.38 96 GLY A C 1
ATOM 743 O O . GLY A 1 96 ? -2.314 12.945 -7.240 1.00 93.38 96 GLY A O 1
ATOM 744 N N . PHE A 1 97 ? -1.299 10.968 -7.012 1.00 96.69 97 PHE A N 1
ATOM 745 C CA . PHE A 1 97 ? -1.755 10.747 -5.635 1.00 96.69 97 PHE A CA 1
ATOM 746 C C . PHE A 1 97 ? -0.958 11.535 -4.572 1.00 96.69 97 PHE A C 1
ATOM 748 O O . PHE A 1 97 ? -1.303 11.517 -3.386 1.00 96.69 97 PHE A O 1
ATOM 755 N N . GLU A 1 98 ? 0.104 12.263 -4.941 1.00 96.00 98 GLU A N 1
ATOM 756 C CA . GLU A 1 98 ? 1.039 12.885 -3.991 1.00 96.00 98 GLU A CA 1
ATOM 757 C C . GLU A 1 98 ? 0.363 13.904 -3.060 1.00 96.00 98 GLU A C 1
ATOM 759 O O . GLU A 1 98 ? 0.702 14.014 -1.875 1.00 96.00 98 GLU A O 1
ATOM 764 N N . LYS A 1 99 ? -0.606 14.665 -3.583 1.00 96.62 99 LYS A N 1
ATOM 765 C CA . LYS A 1 99 ? -1.330 15.683 -2.809 1.00 96.62 99 LYS A CA 1
ATOM 766 C C . LYS A 1 99 ? -2.202 15.041 -1.734 1.00 96.62 99 LYS A C 1
ATOM 768 O O . LYS A 1 99 ? -2.110 15.435 -0.568 1.00 96.62 99 LYS A O 1
ATOM 773 N N . ILE A 1 100 ? -3.027 14.061 -2.103 1.00 97.62 100 ILE A N 1
ATOM 774 C CA . ILE A 1 100 ? -3.925 13.394 -1.155 1.00 97.62 100 ILE A CA 1
ATOM 775 C C . ILE A 1 100 ? -3.144 12.540 -0.153 1.00 97.62 100 ILE A C 1
ATOM 777 O O . ILE A 1 100 ? -3.468 12.560 1.034 1.00 97.62 100 ILE A O 1
ATOM 781 N N . LEU A 1 101 ? -2.042 11.912 -0.572 1.00 97.81 101 LEU A N 1
ATOM 782 C CA . LEU A 1 101 ? -1.127 11.190 0.313 1.00 97.81 101 LEU A CA 1
ATOM 783 C C . LEU A 1 101 ? -0.631 12.071 1.466 1.00 97.81 101 LEU A C 1
ATOM 785 O O . LEU A 1 101 ? -0.670 11.659 2.624 1.00 97.81 101 LEU A O 1
ATOM 789 N N . ARG A 1 102 ? -0.230 13.316 1.175 1.00 96.94 102 ARG A N 1
ATOM 790 C CA . ARG A 1 102 ? 0.186 14.290 2.201 1.00 96.94 102 ARG A CA 1
ATOM 791 C C . ARG A 1 102 ? -0.961 14.700 3.122 1.00 96.94 102 ARG A C 1
ATOM 793 O O . ARG A 1 102 ? -0.735 14.916 4.311 1.00 96.94 102 ARG A O 1
ATOM 800 N N . ILE A 1 103 ? -2.176 14.839 2.594 1.00 96.75 103 ILE A N 1
ATOM 801 C CA . ILE A 1 103 ? -3.362 15.200 3.387 1.00 96.75 103 ILE A CA 1
ATOM 802 C C . ILE A 1 103 ? -3.699 14.068 4.362 1.00 96.75 103 ILE A C 1
ATOM 804 O O . ILE A 1 103 ? -3.809 14.304 5.568 1.00 96.75 103 ILE A O 1
ATOM 808 N N . VAL A 1 104 ? -3.797 12.835 3.859 1.00 97.56 104 VAL A N 1
ATOM 809 C CA . VAL A 1 104 ? -4.074 11.647 4.677 1.00 97.56 104 VAL A CA 1
ATOM 810 C C . VAL A 1 104 ? -2.948 11.415 5.678 1.00 97.56 104 VAL A C 1
ATOM 812 O O . VAL A 1 104 ? -3.237 11.183 6.845 1.00 97.56 104 VAL A O 1
ATOM 815 N N . GLY A 1 105 ? -1.690 11.575 5.268 1.00 96.94 105 GLY A N 1
ATOM 816 C CA . GLY A 1 105 ? -0.508 11.445 6.121 1.00 96.94 105 GLY A CA 1
ATOM 817 C C . GLY A 1 105 ? -0.404 12.441 7.273 1.00 96.94 105 GLY A C 1
ATOM 818 O O . GLY A 1 105 ? 0.173 12.136 8.310 1.00 96.94 105 GLY A O 1
ATOM 819 N N . LYS A 1 106 ? -0.971 13.643 7.125 1.00 95.62 106 LYS A N 1
ATOM 820 C CA . LYS A 1 106 ? -1.058 14.611 8.232 1.00 95.62 106 LYS A CA 1
ATOM 821 C C . LYS A 1 106 ? -2.174 14.261 9.215 1.00 95.62 106 LYS A C 1
ATOM 823 O O . LYS A 1 106 ? -2.054 14.535 10.407 1.00 95.62 106 LYS A O 1
ATOM 828 N N . LYS A 1 107 ? -3.276 13.702 8.713 1.00 96.69 107 LYS A N 1
ATOM 829 C CA . LYS A 1 107 ? -4.473 13.386 9.503 1.00 96.69 107 LYS A CA 1
ATOM 830 C C . LYS A 1 107 ? -4.360 12.044 10.230 1.00 96.69 107 LYS A C 1
ATOM 832 O O . LYS A 1 107 ? -4.776 11.930 11.383 1.00 96.69 107 LYS A O 1
ATOM 837 N N . HIS A 1 108 ? -3.816 11.042 9.555 1.00 97.25 108 HIS A N 1
ATOM 838 C CA . HIS A 1 108 ? -3.640 9.671 10.018 1.00 97.25 108 HIS A CA 1
ATOM 839 C C . HIS A 1 108 ? -2.154 9.359 10.141 1.00 97.25 108 HIS A C 1
ATOM 841 O O . HIS A 1 108 ? -1.325 9.967 9.476 1.00 97.25 108 HIS A O 1
ATOM 847 N N . ASP A 1 109 ? -1.823 8.379 10.968 1.00 95.81 109 ASP A N 1
ATOM 848 C CA . ASP A 1 109 ? -0.482 7.815 10.983 1.00 95.81 109 ASP A CA 1
ATOM 849 C C . ASP A 1 109 ? -0.351 6.824 9.815 1.00 95.81 109 ASP A C 1
ATOM 851 O O . ASP A 1 109 ? -0.587 5.622 9.961 1.00 95.81 109 ASP A O 1
ATOM 855 N N . LEU A 1 110 ? -0.130 7.376 8.619 1.00 97.69 110 LEU A N 1
ATOM 856 C CA . LEU A 1 110 ? -0.069 6.632 7.365 1.00 97.69 110 LEU A CA 1
ATOM 857 C C . LEU A 1 110 ? 1.335 6.056 7.156 1.00 97.69 110 LEU A C 1
ATOM 859 O O . LEU A 1 110 ? 2.331 6.774 7.194 1.00 97.69 110 LEU A O 1
ATOM 863 N N . ILE A 1 111 ? 1.407 4.757 6.889 1.00 97.38 111 ILE A N 1
ATOM 864 C CA . ILE A 1 111 ? 2.649 4.019 6.675 1.00 97.38 111 ILE A CA 1
ATOM 865 C C . ILE A 1 111 ? 2.573 3.364 5.300 1.00 97.38 111 ILE A C 1
ATOM 867 O O . ILE A 1 111 ? 1.652 2.595 5.015 1.00 97.38 111 ILE A O 1
ATOM 871 N N . GLY A 1 112 ? 3.544 3.666 4.441 1.00 97.44 112 GLY A N 1
ATOM 872 C CA . GLY A 1 112 ? 3.652 3.040 3.126 1.00 97.44 112 GLY A CA 1
ATOM 873 C C . GLY A 1 112 ? 4.326 1.677 3.228 1.00 97.44 112 GLY A C 1
ATOM 874 O O . GLY A 1 112 ? 5.489 1.594 3.615 1.00 97.44 112 GLY A O 1
ATOM 875 N N . LEU A 1 113 ? 3.633 0.605 2.865 1.00 96.69 113 LEU A N 1
ATOM 876 C CA . LEU A 1 113 ? 4.220 -0.723 2.745 1.00 96.69 113 LEU A CA 1
ATOM 877 C C . LEU A 1 113 ? 4.441 -1.017 1.262 1.00 96.69 113 LEU A C 1
ATOM 879 O O . LEU A 1 113 ? 3.521 -1.375 0.530 1.00 96.69 113 LEU A O 1
ATOM 883 N N . VAL A 1 114 ? 5.685 -0.828 0.835 1.00 95.06 114 VAL A N 1
ATOM 884 C CA . VAL A 1 114 ? 6.117 -0.951 -0.554 1.00 95.06 114 VAL A CA 1
ATOM 885 C C . VAL A 1 114 ? 6.389 -2.413 -0.881 1.00 95.06 114 VAL A C 1
ATOM 887 O O . VAL A 1 114 ? 7.293 -3.012 -0.298 1.00 95.06 114 VAL A O 1
ATOM 890 N N . LEU A 1 115 ? 5.641 -2.966 -1.833 1.00 92.31 115 LEU A N 1
ATOM 891 C CA . LEU A 1 115 ? 5.823 -4.324 -2.343 1.00 92.31 115 LEU A CA 1
ATOM 892 C C . LEU A 1 115 ? 6.664 -4.296 -3.627 1.00 92.31 115 LEU A C 1
ATOM 894 O O . LEU A 1 115 ? 6.247 -3.725 -4.625 1.00 92.31 115 LEU A O 1
ATOM 898 N N . ASP A 1 116 ? 7.844 -4.913 -3.609 1.00 88.25 116 ASP A N 1
ATOM 899 C CA . ASP A 1 116 ? 8.780 -4.985 -4.745 1.00 88.25 116 ASP A CA 1
ATOM 900 C C . ASP A 1 116 ? 8.912 -6.447 -5.206 1.00 88.25 116 ASP A C 1
ATOM 902 O O . ASP A 1 116 ? 9.188 -7.323 -4.381 1.00 88.25 116 ASP A O 1
ATOM 906 N N . ASP A 1 117 ? 8.734 -6.739 -6.501 1.00 82.56 117 ASP A N 1
ATOM 907 C CA . ASP A 1 117 ? 9.022 -8.072 -7.057 1.00 82.56 117 ASP A CA 1
ATOM 908 C C . ASP A 1 117 ? 10.413 -8.097 -7.710 1.00 82.56 117 ASP A C 1
ATOM 910 O O . ASP A 1 117 ? 10.781 -7.232 -8.510 1.00 82.56 117 ASP A O 1
ATOM 914 N N . ARG A 1 118 ? 11.218 -9.120 -7.396 1.00 74.62 118 ARG A N 1
ATOM 915 C CA . ARG A 1 118 ? 12.559 -9.301 -7.988 1.00 74.62 118 ARG A CA 1
ATOM 916 C C . ARG A 1 118 ? 12.502 -9.479 -9.507 1.00 74.62 118 ARG A C 1
ATOM 918 O O . ARG A 1 118 ? 13.439 -9.112 -10.203 1.00 74.62 118 ARG A O 1
ATOM 925 N N . ARG A 1 119 ? 11.399 -10.001 -10.037 1.00 72.44 119 ARG A N 1
ATOM 926 C CA . ARG A 1 119 ? 11.211 -10.197 -11.483 1.00 72.44 119 ARG A CA 1
ATOM 927 C C . ARG A 1 119 ? 10.953 -8.888 -12.224 1.00 72.44 119 ARG A C 1
ATOM 929 O O . ARG A 1 119 ? 11.346 -8.757 -13.374 1.00 72.44 119 ARG A O 1
ATOM 936 N N . GLU A 1 120 ? 10.352 -7.913 -11.551 1.00 70.31 120 GLU A N 1
ATOM 937 C CA . GLU A 1 120 ? 10.218 -6.537 -12.056 1.00 70.31 120 GLU A CA 1
ATOM 938 C C . GLU A 1 120 ? 11.531 -5.766 -11.899 1.00 70.31 120 GLU A C 1
ATOM 940 O O . GLU A 1 120 ? 11.813 -4.807 -12.614 1.00 70.31 120 GLU A O 1
ATOM 945 N N . SER A 1 121 ? 12.346 -6.212 -10.944 1.00 67.00 121 SER A N 1
ATOM 946 C CA . SER A 1 121 ? 13.600 -5.586 -10.576 1.00 67.00 121 SER A CA 1
ATOM 947 C C . SER A 1 121 ? 14.720 -5.821 -11.583 1.00 67.00 121 SER A C 1
ATOM 949 O O . SER A 1 121 ? 15.506 -4.916 -11.862 1.00 67.00 121 SER A O 1
ATOM 951 N N . GLU A 1 122 ? 14.813 -7.051 -12.071 1.00 71.38 122 GLU A N 1
ATOM 952 C CA . GLU A 1 122 ? 15.900 -7.545 -12.903 1.00 71.38 122 GLU A CA 1
ATOM 953 C C . GLU A 1 122 ? 15.266 -8.309 -14.060 1.00 71.38 122 GLU A C 1
ATOM 955 O O . GLU A 1 122 ? 15.069 -9.518 -13.974 1.00 71.38 122 GLU A O 1
ATOM 960 N N . ILE A 1 123 ? 14.898 -7.600 -15.132 1.00 76.44 123 ILE A N 1
ATOM 961 C CA . ILE A 1 123 ? 14.379 -8.253 -16.338 1.00 76.44 123 ILE A CA 1
ATOM 962 C C . ILE A 1 123 ? 15.536 -9.059 -16.949 1.00 76.44 123 ILE A C 1
ATOM 964 O O . ILE A 1 123 ? 16.500 -8.457 -17.441 1.00 76.44 123 ILE A O 1
ATOM 968 N N . PRO A 1 124 ? 15.490 -10.404 -16.911 1.00 78.94 124 PRO A N 1
ATOM 969 C CA . PRO A 1 124 ? 16.593 -11.220 -17.390 1.00 78.94 124 PRO A CA 1
ATOM 970 C C . PRO A 1 124 ? 16.761 -11.059 -18.903 1.00 78.94 124 PRO A C 1
ATOM 972 O O . PRO A 1 124 ? 15.810 -10.773 -19.631 1.00 78.94 124 PRO A O 1
ATOM 975 N N . LYS A 1 125 ? 17.988 -11.260 -19.393 1.00 83.44 125 LYS A N 1
ATOM 976 C CA . LYS A 1 125 ? 18.287 -11.241 -20.831 1.00 83.44 125 LYS A CA 1
ATOM 977 C C . LYS A 1 125 ? 17.717 -12.500 -21.480 1.00 83.44 125 LYS A C 1
ATOM 979 O O . LYS A 1 125 ? 18.374 -13.536 -21.500 1.00 83.44 125 LYS A O 1
ATOM 984 N N . MET A 1 126 ? 16.493 -12.408 -21.980 1.00 84.81 126 MET A N 1
ATOM 985 C CA . MET A 1 126 ? 15.766 -13.515 -22.608 1.00 84.81 126 MET A CA 1
ATOM 986 C C . MET A 1 126 ? 15.639 -13.346 -24.129 1.00 84.81 126 MET A C 1
ATOM 988 O O . MET A 1 126 ? 14.898 -14.082 -24.770 1.00 84.81 126 MET A O 1
ATOM 992 N N . GLY A 1 127 ? 16.358 -12.386 -24.720 1.00 87.38 127 GLY A N 1
ATOM 993 C CA . GLY A 1 127 ? 16.205 -12.024 -26.127 1.00 87.38 127 GLY A CA 1
ATOM 994 C C . GLY A 1 127 ? 14.936 -11.215 -26.378 1.00 87.38 127 GLY A C 1
ATOM 995 O O . GLY A 1 127 ? 14.492 -10.442 -25.520 1.00 87.38 127 GLY A O 1
ATOM 996 N N . LEU A 1 128 ? 14.372 -11.379 -27.572 1.00 89.00 128 LEU A N 1
ATOM 997 C CA . LEU A 1 128 ? 13.151 -10.705 -27.992 1.00 89.00 128 LEU A CA 1
ATOM 998 C C . LEU A 1 128 ? 11.938 -11.379 -27.345 1.00 89.00 128 LEU A C 1
ATOM 1000 O O . LEU A 1 128 ? 11.559 -12.485 -27.722 1.00 89.00 128 LEU A O 1
ATOM 1004 N N . ILE A 1 129 ? 11.331 -10.702 -26.375 1.00 88.00 129 ILE A N 1
ATOM 1005 C CA . ILE A 1 129 ? 10.130 -11.178 -25.688 1.00 88.00 129 ILE A CA 1
ATOM 1006 C C . ILE A 1 129 ? 8.962 -10.237 -25.949 1.00 88.00 129 ILE A C 1
ATOM 1008 O O . ILE A 1 129 ? 9.136 -9.041 -26.190 1.00 88.00 129 ILE A O 1
ATOM 1012 N N . LYS A 1 130 ? 7.754 -10.784 -25.881 1.00 86.44 130 LYS A N 1
ATOM 1013 C CA . LYS A 1 130 ? 6.519 -10.011 -25.928 1.00 86.44 130 LYS A CA 1
ATOM 1014 C C . LYS A 1 130 ? 6.140 -9.641 -24.496 1.00 86.44 130 LYS A C 1
ATOM 1016 O O . LYS A 1 130 ? 5.908 -10.525 -23.677 1.00 86.44 130 LYS A O 1
ATOM 1021 N N . LEU A 1 131 ? 6.131 -8.350 -24.184 1.00 83.06 131 LEU A N 1
ATOM 1022 C CA . LEU A 1 131 ? 5.653 -7.835 -22.904 1.00 83.06 131 LEU A CA 1
ATOM 1023 C C . LEU A 1 131 ? 4.225 -7.333 -23.077 1.00 83.06 131 LEU A C 1
ATOM 1025 O O . LEU A 1 131 ? 3.963 -6.574 -24.007 1.00 83.06 131 LEU A O 1
ATOM 1029 N N . SER A 1 132 ? 3.333 -7.746 -22.180 1.00 82.06 132 SER A N 1
ATOM 1030 C CA . SER A 1 132 ? 1.990 -7.182 -22.060 1.00 82.06 132 SER A CA 1
ATOM 1031 C C . SER A 1 132 ? 1.965 -6.225 -20.881 1.00 82.06 132 SER A C 1
ATOM 1033 O O . SER A 1 132 ? 2.397 -6.578 -19.783 1.00 82.06 132 SER A O 1
ATOM 1035 N N . ASP A 1 133 ? 1.461 -5.024 -21.112 1.00 80.69 133 ASP A N 1
ATOM 1036 C CA . ASP A 1 133 ? 1.115 -4.090 -20.052 1.00 80.69 133 ASP A CA 1
ATOM 1037 C C . ASP A 1 133 ? -0.091 -4.642 -19.271 1.00 80.69 133 ASP A C 1
ATOM 1039 O O . ASP A 1 133 ? -1.086 -5.048 -19.875 1.00 80.69 133 ASP A O 1
ATOM 1043 N N . ALA A 1 134 ? 0.030 -4.731 -17.944 1.00 74.31 134 ALA A N 1
ATOM 1044 C CA . ALA A 1 134 ? -0.974 -5.379 -17.098 1.00 74.31 134 ALA A CA 1
ATOM 1045 C C . ALA A 1 134 ? -2.268 -4.560 -16.963 1.00 74.31 134 ALA A C 1
ATOM 1047 O O . ALA A 1 134 ? -3.314 -5.142 -16.685 1.00 74.31 134 ALA A O 1
ATOM 1048 N N . GLU A 1 135 ? -2.204 -3.244 -17.185 1.00 77.19 135 GLU A N 1
ATOM 1049 C CA . GLU A 1 135 ? -3.352 -2.348 -17.036 1.00 77.19 135 GLU A CA 1
ATOM 1050 C C . GLU A 1 135 ? -4.088 -2.155 -18.361 1.00 77.19 135 GLU A C 1
ATOM 1052 O O . GLU A 1 135 ? -5.315 -2.185 -18.429 1.00 77.19 135 GLU A O 1
ATOM 1057 N N . THR A 1 136 ? -3.340 -2.014 -19.454 1.00 80.62 136 THR A N 1
ATOM 1058 C CA . THR A 1 136 ? -3.899 -1.694 -20.776 1.00 80.62 136 THR A CA 1
ATOM 1059 C C . THR A 1 136 ? -4.040 -2.898 -21.703 1.00 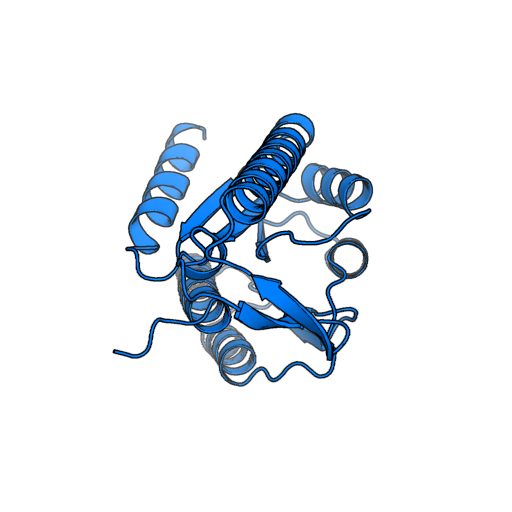80.62 136 THR A C 1
ATOM 1061 O O . THR A 1 136 ? -4.640 -2.768 -22.770 1.00 80.62 136 THR A O 1
ATOM 1064 N N . ASN A 1 137 ? -3.472 -4.056 -21.344 1.00 81.81 137 ASN A N 1
ATOM 1065 C CA . ASN A 1 137 ? -3.325 -5.229 -22.218 1.00 81.81 137 ASN A CA 1
ATOM 1066 C C . ASN A 1 137 ? -2.592 -4.936 -23.545 1.00 81.81 137 ASN A C 1
ATOM 1068 O O . ASN A 1 137 ? -2.679 -5.716 -24.495 1.00 81.81 137 ASN A O 1
ATOM 1072 N N . GLN A 1 138 ? -1.863 -3.817 -23.643 1.00 82.75 138 GLN A N 1
ATOM 1073 C CA . GLN A 1 138 ? -1.061 -3.518 -24.825 1.00 82.75 138 GLN A CA 1
ATOM 1074 C C . GLN A 1 138 ? 0.183 -4.397 -24.859 1.00 82.75 138 GLN A C 1
ATOM 1076 O O . GLN A 1 138 ? 0.960 -4.443 -23.906 1.00 82.75 138 GLN A O 1
ATOM 1081 N N . GLU A 1 139 ? 0.420 -5.027 -26.003 1.00 88.75 139 GLU A N 1
ATOM 1082 C CA . GLU A 1 139 ? 1.585 -5.874 -26.204 1.00 88.75 139 GLU A CA 1
ATOM 1083 C C . GLU A 1 139 ? 2.684 -5.137 -26.970 1.00 88.75 139 GLU A C 1
ATOM 1085 O O . GLU A 1 139 ? 2.437 -4.466 -27.975 1.00 88.75 139 GLU A O 1
ATOM 1090 N N . ARG A 1 140 ? 3.932 -5.280 -26.520 1.00 87.12 140 ARG A N 1
ATOM 1091 C CA . ARG A 1 140 ? 5.110 -4.730 -27.196 1.00 8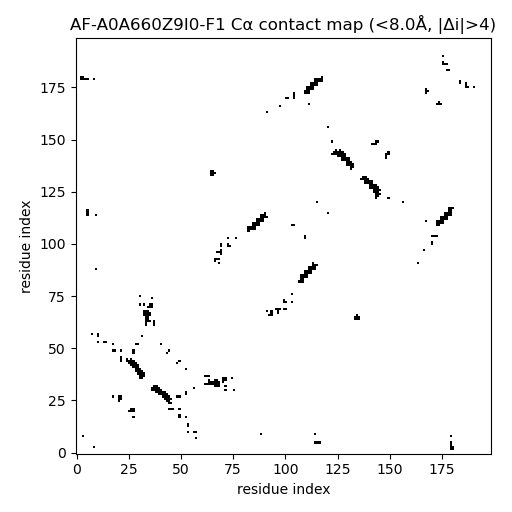7.12 140 ARG A CA 1
ATOM 1092 C C . ARG A 1 140 ? 6.226 -5.757 -27.243 1.00 87.12 140 ARG A C 1
ATOM 1094 O O . ARG A 1 140 ? 6.523 -6.425 -26.256 1.00 87.12 140 ARG A O 1
ATOM 1101 N N . TRP A 1 141 ? 6.878 -5.847 -28.396 1.00 88.69 141 TRP A N 1
ATOM 1102 C CA . TRP A 1 141 ? 8.106 -6.617 -28.540 1.00 88.69 141 TRP A CA 1
ATOM 1103 C C . TRP A 1 141 ? 9.273 -5.837 -27.946 1.00 88.69 141 TRP A C 1
ATOM 1105 O O . TRP A 1 141 ? 9.533 -4.697 -28.330 1.00 88.69 141 TRP A O 1
ATOM 1115 N N . VAL A 1 142 ? 9.971 -6.454 -26.998 1.00 86.75 142 VAL A N 1
ATOM 1116 C CA . VAL A 1 142 ? 11.105 -5.856 -26.298 1.00 86.75 142 VAL A CA 1
ATOM 1117 C C . VAL A 1 142 ? 12.281 -6.816 -26.358 1.00 86.75 142 VAL A C 1
ATOM 1119 O O . VAL A 1 142 ? 12.216 -7.939 -25.865 1.00 86.75 142 VAL A O 1
ATOM 1122 N N . ASP A 1 143 ? 13.380 -6.362 -26.959 1.00 89.12 143 ASP A N 1
ATOM 1123 C CA . ASP A 1 143 ? 14.650 -7.080 -26.904 1.00 89.12 143 ASP A CA 1
ATOM 1124 C C . ASP A 1 143 ? 15.328 -6.828 -25.552 1.00 89.12 143 ASP A C 1
ATOM 1126 O O . ASP A 1 143 ? 15.995 -5.813 -25.334 1.00 89.12 143 ASP A O 1
ATOM 1130 N N . THR A 1 144 ? 15.152 -7.773 -24.633 1.00 86.00 144 THR A N 1
ATOM 1131 C CA . THR A 1 144 ? 15.744 -7.738 -23.288 1.00 86.00 144 THR A CA 1
ATOM 1132 C C . THR A 1 144 ? 17.229 -8.089 -23.274 1.00 86.00 144 THR A C 1
ATOM 1134 O O . THR A 1 144 ? 17.896 -7.862 -22.264 1.00 86.00 144 THR A O 1
ATOM 1137 N N . SER A 1 145 ? 17.787 -8.591 -24.377 1.00 89.19 145 SER A N 1
ATOM 1138 C CA . SER A 1 145 ? 19.231 -8.800 -24.526 1.00 89.19 145 SER A CA 1
ATOM 1139 C C . SER A 1 145 ? 19.960 -7.527 -24.963 1.00 89.19 145 SER A C 1
ATOM 1141 O O . SER A 1 145 ? 21.169 -7.399 -24.737 1.00 89.19 145 SER A O 1
ATOM 1143 N N . SER A 1 146 ? 19.240 -6.544 -25.514 1.00 91.38 146 SER A N 1
ATOM 1144 C CA . SER A 1 146 ? 19.803 -5.249 -25.892 1.00 91.38 146 SER A CA 1
ATOM 1145 C C . SER A 1 146 ? 20.329 -4.473 -24.682 1.00 91.38 146 SER A C 1
ATOM 1147 O O . SER A 1 146 ? 19.596 -4.092 -23.764 1.00 91.38 146 SER A O 1
ATOM 1149 N N . ARG A 1 147 ? 21.624 -4.132 -24.715 1.00 88.44 147 ARG A N 1
ATOM 1150 C CA . ARG A 1 147 ? 22.274 -3.320 -23.671 1.00 88.44 147 ARG A CA 1
ATOM 1151 C C . ARG A 1 147 ? 21.622 -1.943 -23.514 1.00 88.44 147 ARG A C 1
ATOM 1153 O O . ARG A 1 147 ? 21.599 -1.411 -22.407 1.00 88.44 147 ARG A O 1
ATOM 1160 N N . LYS A 1 148 ? 21.102 -1.363 -24.603 1.00 90.44 148 LYS A N 1
ATOM 1161 C CA . LYS A 1 148 ? 20.403 -0.067 -24.578 1.00 90.44 148 LYS A CA 1
ATOM 1162 C C . LYS A 1 148 ? 19.090 -0.171 -23.801 1.00 90.44 148 LYS A C 1
ATOM 1164 O O . LYS A 1 148 ? 18.835 0.673 -22.948 1.00 90.44 148 LYS A O 1
ATOM 1169 N N . VAL A 1 149 ? 18.309 -1.220 -24.062 1.00 87.75 149 VAL A N 1
ATOM 1170 C CA . VAL A 1 149 ? 17.035 -1.491 -23.377 1.00 87.75 149 VAL A CA 1
ATOM 1171 C C . VAL A 1 149 ? 17.271 -1.746 -21.890 1.00 87.75 149 VAL A C 1
ATOM 1173 O O . VAL A 1 149 ? 16.664 -1.082 -21.058 1.00 87.75 149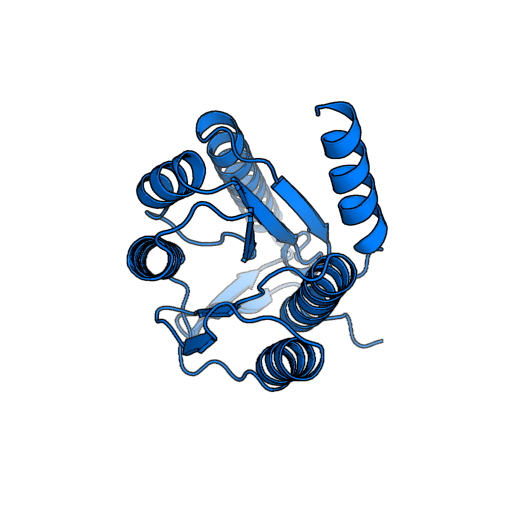 VAL A O 1
ATOM 1176 N N . GLN A 1 150 ? 18.231 -2.610 -21.550 1.00 87.19 150 GLN A N 1
ATOM 1177 C CA . GLN A 1 150 ? 18.614 -2.896 -20.162 1.00 87.19 150 GLN A CA 1
ATOM 1178 C C . GLN A 1 150 ? 19.014 -1.629 -19.387 1.00 87.19 150 GLN A C 1
ATOM 1180 O O . GLN A 1 150 ? 18.512 -1.381 -18.293 1.00 87.19 150 GLN A O 1
ATOM 1185 N N . LYS A 1 151 ? 19.859 -0.767 -19.977 1.00 89.00 151 LYS A N 1
ATOM 1186 C CA . LYS A 1 151 ? 20.229 0.519 -19.358 1.00 89.00 151 LYS A CA 1
ATOM 1187 C C . LYS A 1 151 ? 19.029 1.450 -19.168 1.00 89.00 151 LYS A C 1
ATOM 1189 O O . LYS A 1 151 ? 18.949 2.121 -18.144 1.00 89.00 151 LYS A O 1
ATOM 1194 N N . ALA A 1 152 ? 18.120 1.516 -20.141 1.00 88.88 152 ALA A N 1
ATOM 1195 C CA . ALA A 1 152 ? 16.934 2.365 -20.054 1.00 88.88 152 ALA A CA 1
ATOM 1196 C C . ALA A 1 152 ? 15.967 1.892 -18.955 1.00 88.88 152 ALA A C 1
ATOM 1198 O O . ALA A 1 152 ? 15.486 2.714 -18.178 1.00 88.88 152 ALA A O 1
ATOM 1199 N N . LEU A 1 153 ? 15.735 0.578 -18.854 1.00 85.69 153 LEU A N 1
ATOM 1200 C CA . LEU A 1 153 ? 14.914 -0.031 -17.802 1.00 85.69 153 LEU A CA 1
ATOM 1201 C C . LEU A 1 153 ? 15.505 0.235 -16.413 1.00 85.69 153 LEU A C 1
ATOM 1203 O O . LEU A 1 153 ? 14.792 0.696 -15.523 1.00 85.69 153 LEU A O 1
ATOM 1207 N N . GLN A 1 154 ? 16.816 0.027 -16.256 1.00 87.81 154 GLN A N 1
ATOM 1208 C CA . GLN A 1 154 ? 17.524 0.300 -15.006 1.00 87.81 154 GLN A CA 1
ATOM 1209 C C . GLN A 1 154 ? 17.406 1.775 -14.598 1.00 87.81 154 GLN A C 1
ATOM 1211 O O . GLN A 1 154 ? 17.032 2.072 -13.466 1.00 87.81 154 GLN A O 1
ATOM 1216 N N . LYS A 1 155 ? 17.654 2.704 -15.532 1.00 90.56 155 LYS A N 1
ATOM 1217 C CA . LYS A 1 155 ? 17.554 4.146 -15.270 1.00 90.56 155 LYS A CA 1
ATOM 1218 C C . LYS A 1 155 ? 16.139 4.551 -14.846 1.00 90.56 155 LYS A C 1
ATOM 1220 O O . LYS A 1 155 ? 15.977 5.205 -13.821 1.00 90.56 155 LYS A O 1
ATOM 1225 N N . ARG A 1 156 ? 15.112 4.111 -15.585 1.00 88.44 156 ARG A N 1
ATOM 1226 C CA . ARG A 1 156 ? 13.706 4.392 -15.247 1.00 88.44 156 ARG A CA 1
ATOM 1227 C C . ARG A 1 156 ? 13.356 3.868 -13.856 1.00 88.44 156 ARG A C 1
ATOM 1229 O O . ARG A 1 156 ? 12.645 4.520 -13.099 1.00 88.44 156 ARG A O 1
ATOM 1236 N N . ARG A 1 157 ? 13.873 2.694 -13.493 1.00 86.19 157 ARG A N 1
ATOM 1237 C CA . ARG A 1 157 ? 13.662 2.110 -12.170 1.00 86.19 157 ARG A CA 1
ATOM 1238 C C . ARG A 1 157 ? 14.312 2.929 -11.057 1.00 86.19 157 ARG A C 1
ATOM 1240 O O . ARG A 1 157 ? 13.666 3.183 -10.043 1.00 86.19 157 ARG A O 1
ATOM 1247 N N . GLU A 1 158 ? 15.560 3.344 -11.238 1.00 89.94 158 GLU A N 1
ATOM 1248 C CA . GLU A 1 158 ? 16.265 4.206 -10.283 1.00 89.94 158 GLU A CA 1
ATOM 1249 C C . GLU A 1 158 ? 15.523 5.531 -10.074 1.00 89.94 158 GLU A C 1
ATOM 1251 O O . GLU A 1 158 ? 15.334 5.956 -8.933 1.00 89.94 158 GLU A O 1
ATOM 1256 N N . GLU A 1 159 ? 15.016 6.129 -11.154 1.00 91.75 159 GLU A N 1
ATOM 1257 C CA . GLU A 1 159 ? 14.187 7.336 -11.109 1.00 91.75 159 GLU A CA 1
ATOM 1258 C C . GLU A 1 159 ? 12.889 7.111 -10.320 1.00 91.75 159 GLU A C 1
ATOM 1260 O O . GLU A 1 159 ? 12.573 7.903 -9.432 1.00 91.75 159 GLU A O 1
ATOM 1265 N N . MET A 1 160 ? 12.168 6.010 -10.566 1.00 89.94 160 MET A N 1
ATOM 1266 C CA . MET A 1 160 ? 10.941 5.676 -9.826 1.00 89.94 160 MET A CA 1
ATOM 1267 C C . MET A 1 160 ? 11.206 5.443 -8.332 1.00 89.94 160 MET A C 1
ATOM 1269 O O . MET A 1 160 ? 10.492 5.977 -7.480 1.00 89.94 160 MET A O 1
ATOM 1273 N N . ILE A 1 161 ? 12.259 4.692 -7.987 1.00 90.88 161 ILE A N 1
ATOM 1274 C CA . ILE A 1 161 ? 12.657 4.459 -6.590 1.00 90.88 161 ILE A CA 1
ATOM 1275 C C . ILE A 1 161 ? 13.030 5.786 -5.917 1.00 90.88 161 ILE A C 1
ATOM 1277 O O . ILE A 1 161 ? 12.609 6.041 -4.784 1.00 90.88 161 ILE A O 1
ATOM 1281 N N . GLY A 1 162 ? 13.782 6.642 -6.613 1.00 93.00 162 GLY A N 1
ATOM 1282 C CA . GLY A 1 162 ? 14.158 7.973 -6.146 1.00 93.00 162 GLY A CA 1
ATOM 1283 C C . GLY A 1 162 ? 12.944 8.874 -5.910 1.00 93.00 162 GLY A C 1
ATOM 1284 O O . GLY A 1 162 ? 12.816 9.449 -4.824 1.00 93.00 162 GLY A O 1
ATOM 1285 N N . LYS A 1 163 ? 12.017 8.936 -6.877 1.00 93.25 163 LYS A N 1
ATOM 1286 C CA . LYS A 1 163 ? 10.758 9.696 -6.785 1.00 93.25 163 LYS A CA 1
ATOM 1287 C C . LYS A 1 163 ? 9.943 9.243 -5.575 1.00 93.25 163 LYS A C 1
ATOM 1289 O O . LYS A 1 163 ? 9.586 10.072 -4.741 1.00 93.25 163 LYS A O 1
ATOM 1294 N N . ARG A 1 164 ? 9.731 7.932 -5.411 1.00 94.50 164 ARG A N 1
ATOM 1295 C CA . ARG A 1 164 ? 8.983 7.355 -4.281 1.00 94.50 164 ARG A CA 1
ATOM 1296 C C . ARG A 1 164 ? 9.640 7.642 -2.930 1.00 94.50 164 ARG A C 1
ATOM 1298 O O . ARG A 1 164 ? 8.965 8.056 -1.989 1.00 94.50 164 ARG A O 1
ATOM 1305 N N . LYS A 1 165 ? 10.963 7.474 -2.821 1.00 94.12 165 LYS A N 1
ATOM 1306 C CA . LYS A 1 165 ? 11.702 7.772 -1.583 1.00 94.12 165 LYS A CA 1
ATOM 1307 C C . LYS A 1 165 ? 11.591 9.253 -1.214 1.00 94.12 165 LYS A C 1
ATOM 1309 O O . LYS A 1 165 ? 11.311 9.577 -0.061 1.00 94.12 165 LYS A O 1
ATOM 1314 N N . SER A 1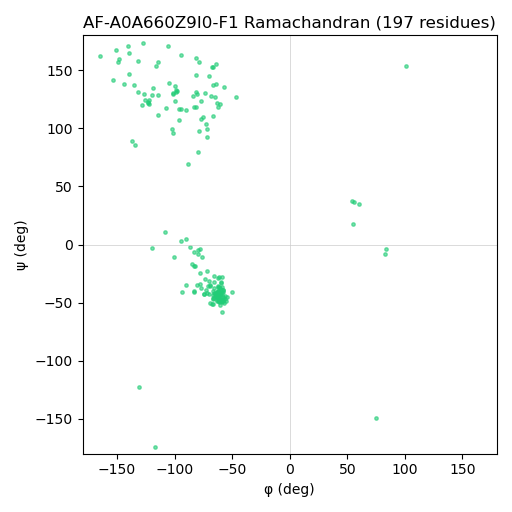 166 ? 11.769 10.143 -2.191 1.00 95.06 166 SER A N 1
ATOM 1315 C CA . SER A 1 166 ? 11.604 11.588 -2.006 1.00 95.06 166 SER A CA 1
ATOM 1316 C C . SER A 1 166 ? 10.174 11.945 -1.588 1.00 95.06 166 SER A C 1
ATOM 1318 O O . SER A 1 166 ? 9.971 12.732 -0.662 1.00 95.06 166 SER A O 1
ATOM 1320 N N . LEU A 1 167 ? 9.169 11.310 -2.197 1.00 95.00 167 LEU A N 1
ATOM 1321 C CA . LEU A 1 167 ? 7.765 11.507 -1.848 1.00 95.00 167 LEU A CA 1
ATOM 1322 C C . LEU A 1 167 ? 7.487 11.168 -0.380 1.00 95.00 167 LEU A C 1
ATOM 1324 O O . LEU A 1 167 ? 6.900 11.993 0.318 1.00 95.00 167 LEU A O 1
ATOM 1328 N N . PHE A 1 168 ? 7.932 10.010 0.116 1.00 95.62 168 PHE A N 1
ATOM 1329 C CA . PHE A 1 168 ? 7.720 9.647 1.521 1.00 95.62 168 PHE A CA 1
ATOM 1330 C C . PHE A 1 168 ? 8.444 10.593 2.482 1.00 95.62 168 PHE A C 1
ATOM 1332 O O . PHE A 1 168 ? 7.828 11.073 3.433 1.00 95.62 168 PHE A O 1
ATOM 1339 N N . ILE A 1 169 ? 9.705 10.945 2.200 1.00 94.38 169 ILE A N 1
ATOM 1340 C CA . ILE A 1 169 ? 10.484 11.876 3.035 1.00 94.38 169 ILE A CA 1
ATOM 1341 C C . ILE A 1 169 ? 9.808 13.250 3.095 1.00 94.38 169 ILE A C 1
ATOM 1343 O O . ILE A 1 169 ? 9.542 13.768 4.180 1.00 94.38 169 ILE A O 1
ATOM 1347 N N . THR A 1 170 ? 9.483 13.834 1.939 1.00 93.75 170 THR A N 1
ATOM 1348 C CA . THR A 1 170 ? 8.850 15.163 1.866 1.00 93.75 170 THR A CA 1
ATOM 1349 C C . THR A 1 170 ? 7.442 15.174 2.457 1.00 93.75 170 THR A C 1
ATOM 1351 O O . THR A 1 170 ? 6.996 16.199 2.971 1.00 93.75 170 THR A O 1
ATOM 1354 N N . SER A 1 171 ? 6.756 14.030 2.439 1.00 93.88 171 SER A N 1
ATOM 1355 C CA . SER A 1 171 ? 5.437 13.855 3.054 1.00 93.88 171 SER A CA 1
ATOM 1356 C C . SER A 1 171 ? 5.506 13.478 4.538 1.00 93.88 171 SER A C 1
ATOM 1358 O O . SER A 1 171 ? 4.457 13.378 5.169 1.00 93.88 171 SER A O 1
ATOM 1360 N N . ARG A 1 172 ? 6.714 13.314 5.105 1.00 92.12 172 ARG A N 1
ATOM 1361 C CA . ARG A 1 172 ? 6.972 12.855 6.485 1.00 92.12 172 ARG A CA 1
ATOM 1362 C C . ARG A 1 172 ? 6.289 11.524 6.810 1.00 92.12 172 ARG A C 1
ATOM 1364 O O . ARG A 1 172 ? 5.786 11.331 7.913 1.00 92.12 172 ARG A O 1
ATOM 1371 N N . LEU A 1 173 ? 6.266 10.629 5.830 1.00 95.12 173 LEU A N 1
ATOM 1372 C CA . LEU A 1 173 ? 5.673 9.307 5.947 1.00 95.12 173 LEU A CA 1
ATOM 1373 C C . LEU A 1 173 ? 6.748 8.269 6.226 1.00 95.12 173 LEU A C 1
ATOM 1375 O O . LEU A 1 173 ? 7.778 8.207 5.551 1.00 95.12 173 LEU A O 1
ATOM 1379 N N . ASP A 1 174 ? 6.464 7.424 7.205 1.00 95.00 174 ASP A N 1
ATOM 1380 C CA . ASP A 1 174 ? 7.216 6.205 7.424 1.00 95.00 174 ASP A CA 1
ATOM 1381 C C . ASP A 1 174 ? 6.918 5.208 6.284 1.00 95.00 174 ASP A C 1
ATOM 1383 O O . ASP A 1 174 ? 5.798 5.131 5.769 1.00 95.00 174 ASP A O 1
ATOM 1387 N N . SER A 1 175 ? 7.922 4.428 5.876 1.00 95.12 175 SER A N 1
ATOM 1388 C CA . SER A 1 175 ? 7.748 3.383 4.862 1.00 95.12 175 SER A CA 1
ATOM 1389 C C . SER A 1 175 ? 8.520 2.111 5.200 1.00 95.12 175 SER A C 1
ATOM 1391 O O . SER A 1 175 ? 9.596 2.157 5.798 1.00 95.12 175 SER A O 1
ATOM 1393 N N . ILE A 1 176 ? 7.957 0.970 4.806 1.00 94.69 176 ILE A N 1
ATOM 1394 C CA . ILE A 1 176 ? 8.539 -0.366 4.941 1.00 94.69 176 ILE A CA 1
ATOM 1395 C C . ILE A 1 176 ? 8.672 -0.942 3.539 1.00 94.69 176 ILE A C 1
ATOM 1397 O O . ILE A 1 176 ? 7.701 -0.972 2.787 1.00 94.69 176 ILE A O 1
ATOM 1401 N N . TYR A 1 177 ? 9.862 -1.421 3.197 1.00 92.44 177 TYR A N 1
ATOM 1402 C CA . TYR A 1 177 ? 10.121 -2.059 1.913 1.00 92.44 177 TYR A CA 1
ATOM 1403 C C . TYR A 1 177 ? 10.100 -3.568 2.100 1.00 92.44 177 TYR A C 1
ATOM 1405 O O . TYR A 1 177 ? 10.835 -4.113 2.926 1.00 92.44 177 TYR A O 1
ATOM 1413 N N . VAL A 1 178 ? 9.241 -4.232 1.337 1.00 91.81 178 VAL A N 1
ATOM 1414 C CA . VAL A 1 178 ? 9.072 -5.676 1.348 1.00 91.81 178 VAL A CA 1
ATOM 1415 C C . VAL A 1 178 ? 9.306 -6.202 -0.055 1.00 91.81 178 VAL A C 1
ATOM 1417 O O . VAL A 1 178 ? 8.615 -5.834 -1.000 1.00 91.81 178 VAL A O 1
ATOM 1420 N N . ARG A 1 179 ? 10.272 -7.107 -0.173 1.00 87.69 179 ARG A N 1
ATOM 1421 C CA . ARG A 1 179 ? 10.598 -7.767 -1.429 1.00 87.69 179 ARG A CA 1
ATOM 1422 C C . ARG A 1 179 ? 10.010 -9.171 -1.468 1.00 87.69 179 ARG A C 1
ATOM 1424 O O . ARG A 1 179 ? 10.178 -9.952 -0.529 1.00 87.69 179 ARG A O 1
ATOM 1431 N N . THR A 1 180 ? 9.321 -9.514 -2.554 1.00 84.38 180 THR A N 1
ATOM 1432 C CA . THR A 1 180 ? 8.744 -10.852 -2.726 1.00 84.38 180 THR A CA 1
ATOM 1433 C C . THR A 1 180 ? 9.847 -11.909 -2.790 1.00 84.38 180 THR A C 1
ATOM 1435 O O . THR A 1 180 ? 10.860 -11.722 -3.465 1.00 84.38 180 THR A O 1
ATOM 1438 N N . GLY A 1 181 ? 9.633 -13.045 -2.127 1.00 79.56 181 GLY A N 1
ATOM 1439 C CA . GLY A 1 181 ? 10.606 -14.143 -2.081 1.00 79.56 181 GLY A CA 1
ATOM 1440 C C . GLY A 1 181 ? 11.697 -13.983 -1.017 1.00 79.56 181 GLY A C 1
ATOM 1441 O O . GLY A 1 181 ? 12.485 -14.905 -0.832 1.00 79.56 181 GLY A O 1
ATOM 1442 N N . GLU A 1 182 ? 11.722 -12.866 -0.289 1.00 83.69 182 GLU A N 1
ATOM 1443 C CA . GLU A 1 182 ? 12.570 -12.661 0.888 1.00 83.69 182 GLU A CA 1
ATOM 1444 C C . GLU A 1 182 ? 11.738 -12.721 2.181 1.00 83.69 182 GLU A C 1
ATOM 1446 O O . GLU A 1 182 ? 10.504 -12.778 2.159 1.00 83.69 182 GLU A O 1
ATOM 1451 N N . ASN A 1 183 ? 12.409 -12.731 3.336 1.00 83.25 183 ASN A N 1
ATOM 1452 C CA . ASN A 1 183 ? 11.728 -12.689 4.626 1.00 83.25 183 ASN A CA 1
ATOM 1453 C C . ASN A 1 183 ? 11.147 -11.286 4.873 1.00 83.25 183 ASN A C 1
ATOM 1455 O O . ASN A 1 183 ? 11.861 -10.358 5.247 1.00 83.25 183 ASN A O 1
ATOM 1459 N N . TYR A 1 184 ? 9.833 -11.152 4.698 1.00 82.62 184 TYR A N 1
ATOM 1460 C CA . TYR A 1 184 ? 9.082 -9.910 4.901 1.00 82.62 184 TYR A CA 1
ATOM 1461 C C . TYR A 1 184 ? 8.686 -9.644 6.363 1.00 82.62 184 TYR A C 1
ATOM 1463 O O . TYR A 1 184 ? 8.205 -8.556 6.678 1.00 82.62 184 TYR A O 1
ATOM 1471 N N . ILE A 1 185 ? 8.921 -10.593 7.276 1.00 85.44 185 ILE A N 1
ATOM 1472 C CA . ILE A 1 185 ? 8.680 -10.413 8.715 1.00 85.44 185 ILE A CA 1
ATOM 1473 C C . ILE A 1 185 ? 9.756 -9.514 9.325 1.00 85.44 185 ILE A C 1
ATOM 1475 O O . ILE A 1 185 ? 9.440 -8.616 10.103 1.00 85.44 185 ILE A O 1
ATOM 1479 N N . THR A 1 186 ? 11.023 -9.715 8.952 1.0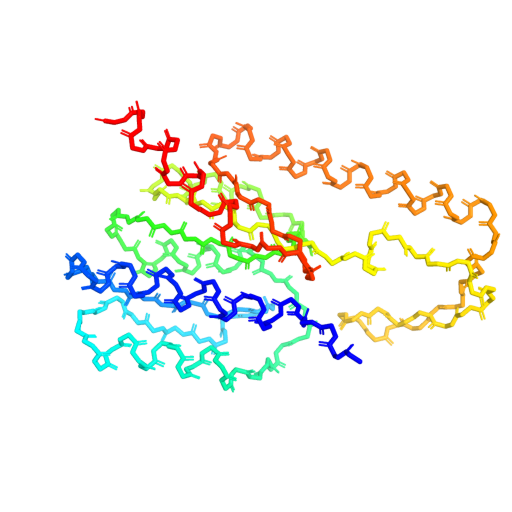0 86.62 186 THR A N 1
ATOM 1480 C CA . THR A 1 186 ? 12.153 -8.962 9.518 1.00 86.62 186 THR A CA 1
ATOM 1481 C C . THR A 1 186 ? 12.023 -7.443 9.320 1.00 86.62 186 THR A C 1
ATOM 1483 O O . THR A 1 186 ? 12.142 -6.722 10.314 1.00 86.62 186 THR A O 1
ATOM 1486 N N . PRO A 1 187 ? 11.719 -6.917 8.111 1.00 88.94 187 P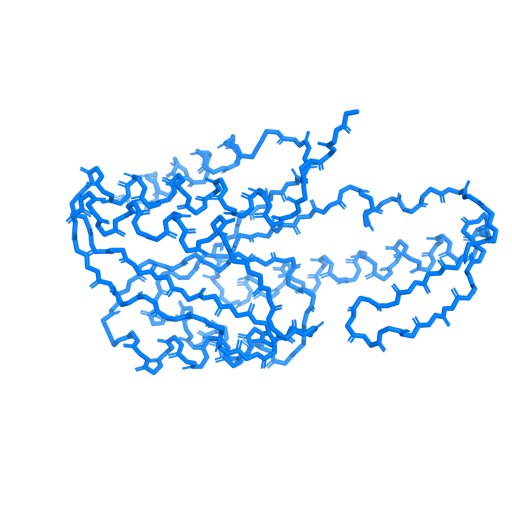RO A N 1
ATOM 1487 C CA . PRO A 1 187 ? 11.488 -5.484 7.915 1.00 88.94 187 PRO A CA 1
ATOM 1488 C C . PRO A 1 187 ? 10.357 -4.934 8.788 1.00 88.94 187 PRO A C 1
ATOM 1490 O O . PRO A 1 187 ? 10.496 -3.859 9.368 1.00 88.94 187 PRO A O 1
ATOM 1493 N N . LEU A 1 188 ? 9.264 -5.690 8.926 1.00 89.12 188 LEU A N 1
ATOM 1494 C CA . LEU A 1 188 ? 8.101 -5.295 9.716 1.00 89.12 188 LEU A CA 1
ATOM 1495 C C . LEU A 1 188 ? 8.434 -5.218 11.216 1.00 89.12 188 LEU A C 1
ATOM 1497 O O . LEU A 1 188 ? 8.126 -4.226 11.872 1.00 89.12 188 LEU A O 1
ATOM 1501 N N . VAL A 1 189 ? 9.115 -6.233 11.756 1.00 87.81 189 VAL A N 1
ATOM 1502 C CA . VAL A 1 189 ? 9.551 -6.263 13.164 1.00 87.81 189 VAL A CA 1
ATOM 1503 C C . VAL A 1 189 ? 10.536 -5.134 13.459 1.00 87.81 189 VAL A C 1
ATOM 1505 O O . VAL A 1 189 ? 10.390 -4.434 14.461 1.00 87.81 189 VAL A O 1
ATOM 1508 N N . ASN A 1 190 ? 11.523 -4.927 12.583 1.00 89.56 190 ASN A N 1
ATOM 1509 C CA . ASN A 1 190 ? 12.501 -3.851 12.736 1.00 89.56 190 ASN A CA 1
ATOM 1510 C C . ASN A 1 190 ? 11.827 -2.478 12.731 1.00 89.56 190 ASN A C 1
ATOM 1512 O O . ASN A 1 190 ? 12.173 -1.619 13.542 1.00 89.56 190 ASN A O 1
ATOM 1516 N N . PHE A 1 191 ? 10.839 -2.291 11.858 1.00 91.31 191 PHE A N 1
ATOM 1517 C CA . PHE A 1 191 ? 10.057 -1.068 11.795 1.00 91.31 191 PHE A CA 1
ATOM 1518 C C . PHE A 1 191 ? 9.295 -0.797 13.099 1.00 91.31 191 PHE A C 1
ATOM 1520 O O . PHE A 1 191 ? 9.410 0.294 13.658 1.00 91.31 191 PHE A O 1
ATOM 1527 N N . PHE A 1 192 ? 8.573 -1.788 13.632 1.00 88.38 192 PHE A N 1
ATOM 1528 C CA . PHE A 1 192 ? 7.847 -1.617 14.894 1.00 88.38 192 PHE A CA 1
ATOM 1529 C C . PHE A 1 192 ? 8.786 -1.338 16.076 1.00 88.38 192 PHE A C 1
ATOM 1531 O O . PHE A 1 192 ? 8.517 -0.421 16.847 1.00 88.38 192 PHE A O 1
ATOM 1538 N N . ARG A 1 193 ? 9.935 -2.024 16.162 1.00 87.94 193 ARG A N 1
ATOM 1539 C CA . ARG A 1 193 ? 10.966 -1.744 17.182 1.00 87.94 193 ARG A CA 1
ATOM 1540 C C . ARG A 1 193 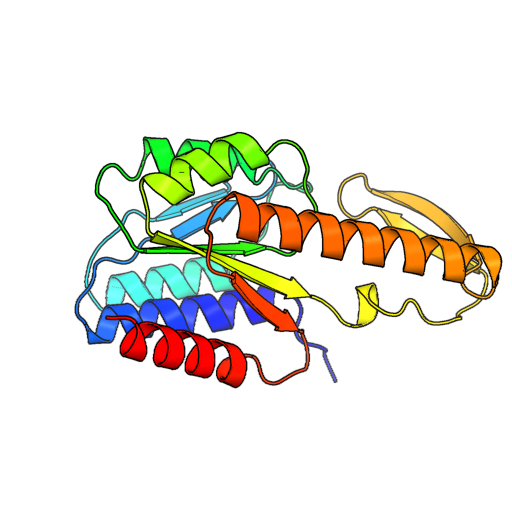? 11.550 -0.338 17.070 1.00 87.94 193 ARG A C 1
ATOM 1542 O O . ARG A 1 193 ? 11.827 0.300 18.079 1.00 87.94 193 ARG A O 1
ATOM 1549 N N . MET A 1 194 ? 11.779 0.150 15.850 1.00 89.75 194 MET A N 1
ATOM 1550 C CA . MET A 1 194 ? 12.266 1.514 15.631 1.00 89.75 194 MET A CA 1
ATOM 1551 C C . MET A 1 194 ? 11.261 2.543 16.157 1.00 89.75 194 MET A C 1
ATOM 1553 O O . MET A 1 194 ? 11.668 3.540 16.747 1.00 89.75 194 MET A O 1
ATOM 1557 N N . ARG A 1 195 ? 9.962 2.307 15.953 1.00 87.31 195 ARG A N 1
ATOM 1558 C CA . ARG A 1 195 ? 8.910 3.207 16.435 1.00 87.31 195 ARG A CA 1
ATOM 1559 C C . ARG A 1 195 ? 8.712 3.153 17.939 1.00 87.31 195 ARG A C 1
ATOM 1561 O O . ARG A 1 195 ? 8.565 4.206 18.538 1.00 87.31 195 ARG A O 1
ATOM 1568 N N . GLU A 1 196 ? 8.784 1.967 18.534 1.00 85.88 196 GLU A N 1
ATOM 1569 C CA . GLU A 1 196 ? 8.737 1.791 19.990 1.00 85.88 196 GLU A CA 1
ATOM 1570 C C . GLU A 1 196 ? 9.860 2.554 20.704 1.00 85.88 196 GLU A C 1
ATOM 1572 O O . GLU A 1 196 ? 9.680 2.977 21.827 1.00 85.88 196 GLU A O 1
ATOM 1577 N N . LYS A 1 197 ? 11.012 2.782 20.058 1.00 82.50 197 LYS A N 1
ATOM 1578 C CA . LYS A 1 197 ? 12.092 3.613 20.623 1.00 82.50 197 LYS A CA 1
ATOM 1579 C C . LYS A 1 197 ? 11.898 5.119 20.434 1.00 82.50 197 LYS A C 1
ATOM 1581 O O . LYS A 1 197 ? 12.613 5.899 21.054 1.00 82.50 197 LYS A O 1
ATOM 1586 N N . ARG A 1 198 ? 11.041 5.536 19.496 1.00 79.00 198 ARG A N 1
ATOM 1587 C CA . ARG A 1 198 ? 10.772 6.956 19.209 1.00 79.00 198 ARG A CA 1
ATOM 1588 C C . ARG A 1 198 ? 9.699 7.534 20.134 1.00 79.00 198 ARG A C 1
ATOM 1590 O O . ARG A 1 198 ? 9.581 8.758 20.176 1.00 79.00 198 ARG A O 1
ATOM 1597 N N . TRP A 1 199 ? 8.924 6.680 20.800 1.00 57.34 199 TRP A N 1
ATOM 1598 C CA . TRP A 1 199 ? 7.797 7.006 21.677 1.00 57.34 199 TRP A CA 1
ATOM 1599 C C . TRP A 1 199 ? 8.001 6.381 23.052 1.00 57.34 199 TRP A C 1
ATOM 1601 O O . TRP A 1 199 ? 7.422 6.930 24.011 1.00 57.34 199 TRP A O 1
#

Nearest PDB structures (foldseek):
  2be7-assembly1_A  TM=3.865E-01  e=4.985E+00  Moritella profunda
  2isq-assembly1_A  TM=1.886E-01  e=1.436E+00  Arabidopsis thaliana
  1zrq-assembly1_C  TM=3.419E-01  e=8.202E+00  Escherichia coli
  1m54-assembly2_C  TM=2.895E-01  e=7.707E+00  Homo sapiens